Protein AF-A0AAQ3X3C5-F1 (afdb_monomer)

Solvent-accessible surface area (backbone atoms only — not comparable to full-atom values): 13530 Å² total; per-residue (Å²): 112,67,67,41,64,75,67,68,48,48,74,65,55,48,30,52,52,38,48,56,49,59,74,71,47,64,100,83,63,89,75,64,80,31,67,65,56,45,51,50,50,36,42,72,69,43,61,43,67,45,80,44,80,50,37,62,102,86,66,48,93,66,94,57,99,62,77,70,43,49,31,41,40,28,59,62,66,45,49,58,46,49,38,21,57,37,43,69,50,30,50,56,56,23,31,88,71,71,52,85,71,96,64,86,64,83,90,56,80,86,48,78,67,68,35,68,58,45,49,50,50,33,70,73,36,54,74,58,55,65,44,47,68,42,42,74,41,34,39,36,59,47,66,54,66,88,62,66,102,85,53,84,52,49,41,33,31,36,34,45,38,78,97,85,57,58,41,70,37,40,36,42,61,42,89,57,88,57,70,96,55,41,73,66,74,42,47,66,57,53,52,50,50,56,44,25,60,76,40,38,87,36,52,33,51,58,82,69,43,78,46,72,41,30,40,46,83,64,50,70,51,64,81,74,73,70,96,79,126

Organism: NCBI:txid547442

Structure (mmCIF, N/CA/C/O backbone):
data_AF-A0AAQ3X3C5-F1
#
_entry.id   AF-A0AAQ3X3C5-F1
#
loop_
_atom_site.group_PDB
_atom_site.id
_atom_site.type_symbol
_atom_site.label_atom_id
_atom_site.label_alt_id
_atom_site.label_comp_id
_atom_site.label_asym_id
_atom_site.label_entity_id
_atom_site.label_seq_id
_atom_site.pdbx_PDB_ins_code
_atom_site.Cartn_x
_atom_site.Cartn_y
_atom_site.Cartn_z
_atom_site.occupancy
_atom_site.B_iso_or_equiv
_atom_site.auth_seq_id
_atom_site.auth_comp_id
_atom_site.auth_asym_id
_atom_site.auth_atom_id
_atom_site.pdbx_PDB_model_num
ATOM 1 N N . MET A 1 1 ? -8.674 15.257 14.659 1.00 56.62 1 MET A N 1
ATOM 2 C CA . MET A 1 1 ? -8.955 14.096 15.545 1.00 56.62 1 MET A CA 1
ATOM 3 C C . MET A 1 1 ? -7.930 13.887 16.665 1.00 56.62 1 MET A C 1
ATOM 5 O O . MET A 1 1 ? -8.305 13.293 17.668 1.00 56.62 1 MET A O 1
ATOM 9 N N . SER A 1 2 ? -6.693 14.395 16.550 1.00 51.62 2 SER A N 1
ATOM 10 C CA . SER A 1 2 ? -5.641 14.201 17.569 1.00 51.62 2 SER A CA 1
ATOM 11 C C . SER A 1 2 ? -6.043 14.677 18.980 1.00 51.62 2 SER A C 1
ATOM 13 O O . SER A 1 2 ? -5.965 13.904 19.928 1.00 51.62 2 SER A O 1
ATOM 15 N N . ILE A 1 3 ? -6.617 15.883 19.110 1.00 62.47 3 ILE A N 1
ATOM 16 C CA . ILE A 1 3 ? -7.068 16.457 20.399 1.00 62.47 3 ILE A CA 1
ATOM 17 C C . ILE A 1 3 ? -8.130 15.582 21.083 1.00 62.47 3 ILE A C 1
ATOM 19 O O . ILE A 1 3 ? -8.022 15.288 22.271 1.00 62.47 3 ILE A O 1
ATOM 23 N N . LYS A 1 4 ? -9.126 15.102 20.324 1.00 72.12 4 LYS A N 1
ATOM 24 C CA . LYS A 1 4 ? -10.189 14.231 20.847 1.00 72.12 4 LYS A CA 1
ATOM 25 C C . LYS A 1 4 ? -9.612 12.974 21.496 1.00 72.12 4 LYS A C 1
ATOM 27 O O . LYS A 1 4 ? -10.040 12.601 22.578 1.00 72.12 4 LYS A O 1
ATOM 32 N N . SER A 1 5 ? -8.657 12.329 20.825 1.00 64.69 5 SER A N 1
ATOM 33 C CA . SER A 1 5 ? -8.010 11.119 21.337 1.00 64.69 5 SER A CA 1
ATOM 34 C C . SER A 1 5 ? -7.101 11.430 22.525 1.00 64.69 5 SER A C 1
ATOM 36 O O . SER A 1 5 ? -7.167 10.738 23.533 1.00 64.69 5 SER A O 1
ATOM 38 N N . LYS A 1 6 ? -6.294 12.495 22.426 1.00 63.91 6 LYS A N 1
ATOM 39 C CA . LYS A 1 6 ? -5.331 12.908 23.456 1.00 63.91 6 LYS A CA 1
ATOM 40 C C . LYS A 1 6 ? -5.999 13.236 24.793 1.00 63.91 6 LYS A C 1
ATOM 42 O O . LYS A 1 6 ? -5.446 12.928 25.839 1.00 63.91 6 LYS A O 1
ATOM 47 N N . HIS A 1 7 ? -7.186 13.833 24.749 1.00 73.88 7 HIS A N 1
ATOM 48 C CA . HIS A 1 7 ? -7.934 14.244 25.939 1.00 73.88 7 HIS A CA 1
ATOM 49 C C . HIS A 1 7 ? -9.162 13.366 26.208 1.00 73.88 7 HIS A C 1
ATOM 51 O O . HIS A 1 7 ? -10.032 13.752 26.980 1.00 73.88 7 HIS A O 1
ATOM 57 N N . ASN A 1 8 ? -9.252 12.202 25.554 1.00 71.62 8 ASN A N 1
ATOM 58 C CA . ASN A 1 8 ? -10.350 11.244 25.697 1.00 71.62 8 ASN A CA 1
ATOM 59 C C . ASN A 1 8 ? -11.758 11.874 25.598 1.00 71.62 8 ASN A C 1
ATOM 61 O O . ASN A 1 8 ? -12.688 11.514 26.318 1.00 71.62 8 ASN A O 1
ATOM 65 N N . ILE A 1 9 ? -11.916 12.845 2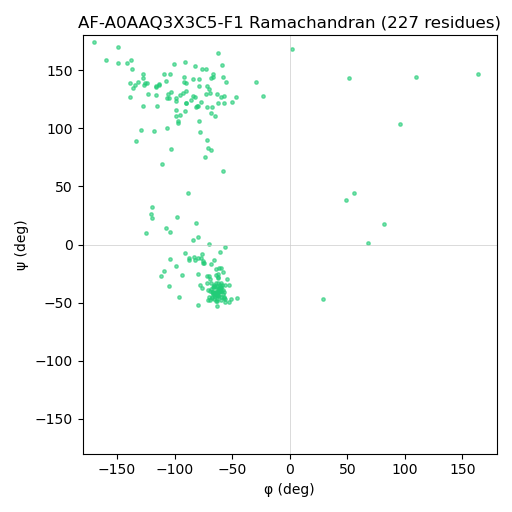4.698 1.00 79.00 9 ILE A N 1
ATOM 66 C CA . ILE A 1 9 ? -13.149 13.616 24.547 1.00 79.00 9 ILE A CA 1
ATOM 67 C C . ILE A 1 9 ? -14.229 12.707 23.950 1.00 79.00 9 ILE A C 1
ATOM 69 O O . ILE A 1 9 ? -13.998 11.999 22.958 1.00 79.00 9 ILE A O 1
ATOM 73 N N . SER A 1 10 ? -15.430 12.738 24.528 1.00 82.38 10 SER A N 1
ATOM 74 C CA . SER A 1 10 ? -16.591 12.005 24.021 1.00 82.38 10 SER A CA 1
ATOM 75 C C . SER A 1 10 ? -16.985 12.474 22.610 1.00 82.38 10 SER A C 1
ATOM 77 O O . SER A 1 10 ? -16.525 13.499 22.104 1.00 82.38 10 SER A O 1
ATOM 79 N N . ASN A 1 11 ? -17.818 11.701 21.907 1.00 81.88 11 ASN A N 1
ATOM 80 C CA . ASN A 1 11 ? -18.297 12.135 20.589 1.00 81.88 11 ASN A CA 1
ATOM 81 C C . ASN A 1 11 ? -19.184 13.383 20.691 1.00 81.88 11 ASN A C 1
ATOM 83 O O . ASN A 1 11 ? -19.092 14.234 19.812 1.00 81.88 11 ASN A O 1
ATOM 87 N N . SER A 1 12 ? -19.993 13.493 21.753 1.00 84.31 12 SER A N 1
ATOM 88 C CA . SER A 1 12 ? -20.772 14.699 22.047 1.00 84.31 12 SER A CA 1
ATOM 89 C C . SER A 1 12 ? -19.850 15.881 22.320 1.00 84.31 12 SER A C 1
ATOM 91 O O . SER A 1 12 ? -19.900 16.844 21.571 1.00 84.31 12 SER A O 1
ATOM 93 N N . GLY A 1 13 ? -18.893 15.742 23.243 1.00 83.69 13 GLY A N 1
ATOM 94 C CA . GLY A 1 13 ? -17.960 16.821 23.574 1.00 83.69 13 GLY A CA 1
ATOM 95 C C . GLY A 1 13 ? -17.118 17.284 22.381 1.00 83.69 13 GLY A C 1
ATOM 96 O O . GLY A 1 13 ? -16.828 18.465 22.243 1.00 83.69 13 GLY A O 1
ATOM 97 N N . TYR A 1 14 ? -16.764 16.382 21.458 1.00 84.19 14 TYR A N 1
ATOM 98 C CA . TYR A 1 14 ? -16.108 16.785 20.212 1.00 84.19 14 TYR A CA 1
ATOM 99 C C . TYR A 1 14 ? -17.028 17.616 19.313 1.00 84.19 14 TYR A C 1
ATOM 101 O O . TYR A 1 14 ? -16.576 18.596 18.727 1.00 84.19 14 TYR A O 1
ATOM 109 N N . ASN A 1 15 ? -18.296 17.221 19.184 1.00 86.56 15 ASN A N 1
ATOM 110 C CA . ASN A 1 15 ? -19.265 17.980 18.399 1.00 86.56 15 ASN A CA 1
ATOM 111 C C . ASN A 1 15 ? -19.538 19.351 19.033 1.00 86.56 15 ASN A C 1
ATOM 113 O O . ASN A 1 15 ? -19.653 20.322 18.297 1.00 86.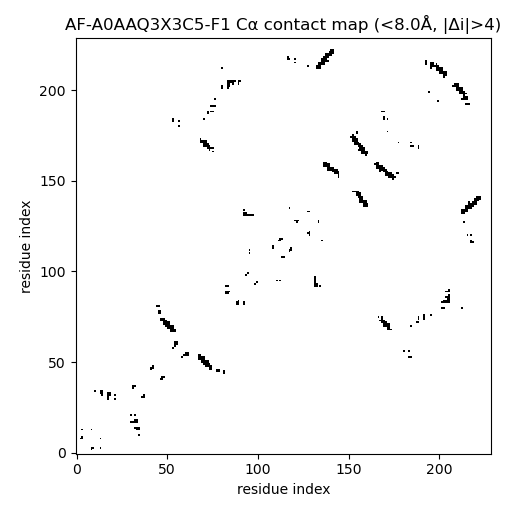56 15 ASN A O 1
ATOM 117 N N . ASP A 1 16 ? -19.561 19.440 20.364 1.00 87.31 16 ASP A N 1
ATOM 118 C CA . ASP A 1 16 ? -19.751 20.700 21.088 1.00 87.31 16 ASP A CA 1
ATOM 119 C C . ASP A 1 16 ? -18.573 21.660 20.862 1.00 87.31 16 ASP A C 1
ATOM 121 O O . ASP A 1 16 ? -18.777 22.833 20.565 1.00 87.31 16 ASP A O 1
ATOM 125 N N . ILE A 1 17 ? -17.331 21.158 20.892 1.00 86.12 17 ILE A N 1
ATOM 126 C CA . ILE A 1 17 ? -16.132 21.956 20.568 1.00 86.12 17 ILE A CA 1
ATOM 127 C C . ILE A 1 17 ? -16.159 22.435 19.115 1.00 86.12 17 ILE A C 1
ATOM 129 O O . ILE A 1 17 ? -15.830 23.583 18.830 1.00 86.12 17 ILE A O 1
ATOM 133 N N . VAL A 1 18 ? -16.532 21.556 18.185 1.00 86.12 18 VAL A N 1
ATOM 134 C CA . VAL A 1 18 ? -16.655 21.911 16.767 1.00 86.12 18 VAL A CA 1
ATOM 135 C C . VAL A 1 18 ? -17.713 22.993 16.568 1.00 86.12 18 VAL A C 1
ATOM 137 O O . VAL A 1 18 ? -17.474 23.924 15.810 1.00 86.12 18 VAL A O 1
ATOM 140 N N . LYS A 1 19 ? -18.840 22.899 17.277 1.00 86.38 19 LYS A N 1
ATOM 141 C CA . LYS A 1 19 ? -19.901 23.906 17.245 1.00 86.38 19 LYS A CA 1
ATOM 142 C C . LYS A 1 19 ? -19.424 25.249 17.804 1.00 86.38 19 LYS A C 1
ATOM 144 O O . LYS A 1 19 ? -19.658 26.276 17.187 1.00 86.38 19 LYS A O 1
ATOM 149 N N . LEU A 1 20 ? -18.679 25.235 18.909 1.00 87.25 20 LEU A N 1
ATOM 150 C CA . LEU A 1 20 ? -18.070 26.447 19.460 1.00 87.25 20 LEU A CA 1
ATOM 151 C C . LEU A 1 20 ? -17.100 27.103 18.462 1.00 87.25 20 LEU A C 1
ATOM 153 O O . LEU A 1 20 ? -17.070 28.318 18.327 1.00 87.25 20 LEU A O 1
ATOM 157 N N . MET A 1 21 ? -16.308 26.306 17.740 1.00 85.19 21 MET A N 1
ATOM 158 C CA . MET A 1 21 ? -15.417 26.823 16.695 1.00 85.19 21 MET A CA 1
ATOM 159 C C . MET A 1 21 ? -16.187 27.373 15.487 1.00 85.19 21 MET A C 1
ATOM 161 O O . MET A 1 21 ? -15.778 28.391 14.938 1.00 85.19 21 MET A O 1
ATOM 165 N N . ASP A 1 22 ? -17.286 26.729 15.092 1.00 84.44 22 ASP A N 1
ATOM 166 C CA . ASP A 1 22 ? -18.184 27.178 14.015 1.00 84.44 22 ASP A CA 1
ATOM 167 C C . ASP A 1 22 ? -18.778 28.567 14.319 1.00 84.44 22 ASP A C 1
ATOM 169 O O . ASP A 1 22 ? -18.860 29.406 13.428 1.00 84.44 22 ASP A O 1
ATOM 173 N N . GLU A 1 23 ? -19.094 28.844 15.591 1.00 85.44 23 GLU A N 1
ATOM 174 C CA . GLU A 1 23 ? -19.611 30.140 16.064 1.00 85.44 23 GLU A CA 1
ATOM 175 C C . GLU A 1 23 ? -18.556 31.264 16.068 1.00 85.44 23 GLU A C 1
ATOM 177 O O . GLU A 1 23 ? -18.904 32.438 15.945 1.00 85.44 23 GLU A O 1
ATOM 182 N N . VAL A 1 24 ? -17.269 30.927 16.204 1.00 89.44 24 VAL A N 1
ATOM 183 C CA . VAL A 1 24 ? -16.166 31.907 16.285 1.00 89.44 24 VAL A CA 1
ATOM 184 C C . VAL A 1 24 ? -15.534 32.185 14.916 1.00 89.44 24 VAL A C 1
ATOM 186 O O . VAL A 1 24 ? -14.945 33.246 14.701 1.00 89.44 24 VAL A O 1
ATOM 189 N N . LEU A 1 25 ? -15.616 31.237 13.981 1.00 86.88 25 LEU A N 1
ATOM 190 C CA . LEU A 1 25 ? -14.969 31.344 12.676 1.00 86.88 25 LEU A CA 1
ATOM 191 C C . LEU A 1 25 ? -15.800 32.168 11.668 1.00 86.88 25 LEU A C 1
ATOM 193 O O . LEU A 1 25 ? -17.026 32.207 11.741 1.00 86.88 25 LEU A O 1
ATOM 197 N N . PRO A 1 26 ? -15.160 32.799 10.662 1.00 89.88 26 PRO A N 1
ATOM 198 C CA . PRO A 1 26 ? -15.862 33.560 9.623 1.00 89.88 26 PRO A CA 1
ATOM 199 C C . PRO A 1 26 ? -16.866 32.703 8.835 1.00 89.88 26 PRO A C 1
ATOM 201 O O . PRO A 1 26 ? -16.651 31.509 8.645 1.00 89.88 26 PRO A O 1
ATOM 204 N N . THR A 1 27 ? -17.907 33.309 8.261 1.00 78.88 27 THR A N 1
ATOM 205 C CA . THR A 1 27 ? -19.037 32.627 7.583 1.00 78.88 27 THR A CA 1
ATOM 206 C C . THR A 1 27 ? -18.690 31.746 6.368 1.00 78.88 27 THR A C 1
ATOM 208 O O . THR A 1 27 ? -19.562 31.038 5.873 1.00 78.88 27 THR A O 1
ATOM 211 N N . ASN A 1 28 ? -17.437 31.724 5.898 1.00 81.75 28 ASN A N 1
ATOM 212 C CA . ASN A 1 28 ? -16.972 30.890 4.776 1.00 81.75 28 ASN A CA 1
ATOM 213 C C . ASN A 1 28 ? -15.834 29.921 5.159 1.00 81.75 28 ASN A C 1
ATOM 215 O O . ASN A 1 28 ? -14.974 29.563 4.349 1.00 81.75 28 ASN A O 1
ATOM 219 N N . HIS A 1 29 ? -15.767 29.537 6.428 1.00 82.44 29 HIS A N 1
ATOM 220 C CA . HIS A 1 29 ? -14.746 28.620 6.905 1.00 82.44 29 HIS A CA 1
ATOM 221 C C . HIS A 1 29 ? -15.061 27.161 6.495 1.00 82.44 29 HIS A C 1
ATOM 223 O O . HIS A 1 29 ? -16.212 26.763 6.334 1.00 82.44 29 HIS A O 1
ATOM 229 N N . LYS A 1 30 ? -14.025 26.328 6.310 1.00 81.69 30 LYS A N 1
ATOM 230 C CA . LYS A 1 30 ? -14.150 24.926 5.843 1.00 81.69 30 LYS A CA 1
ATOM 231 C C . LYS A 1 30 ? -14.125 23.893 6.981 1.00 81.69 30 LYS A C 1
ATOM 233 O O . LYS A 1 30 ? -13.719 22.749 6.770 1.00 81.69 30 LYS A O 1
ATOM 238 N N . LEU A 1 31 ? -14.484 24.292 8.202 1.00 79.88 31 LEU A N 1
ATOM 239 C CA . LEU A 1 31 ? -14.460 23.390 9.356 1.00 79.88 31 LEU A CA 1
ATOM 240 C C . LEU A 1 31 ? -15.516 22.293 9.165 1.00 79.88 31 LEU A C 1
ATOM 242 O O . LEU A 1 31 ? -16.588 22.485 8.592 1.00 79.88 31 LEU A O 1
ATOM 246 N N . LEU A 1 32 ? -15.182 21.093 9.621 1.00 78.62 32 LEU A N 1
ATOM 247 C CA . LEU A 1 32 ? -16.075 19.945 9.554 1.00 78.62 32 LEU A CA 1
ATOM 248 C C . LEU A 1 32 ? -17.193 20.121 10.579 1.00 78.62 32 LEU A C 1
ATOM 250 O O . LEU A 1 32 ? -16.894 20.292 11.749 1.00 78.62 32 LEU A O 1
ATOM 254 N N . LYS A 1 33 ? -18.457 19.973 10.167 1.00 79.69 33 LYS A N 1
ATOM 255 C CA . LYS A 1 33 ? -19.633 20.240 11.021 1.00 79.69 33 LYS A CA 1
ATOM 256 C C . LYS A 1 33 ? -19.760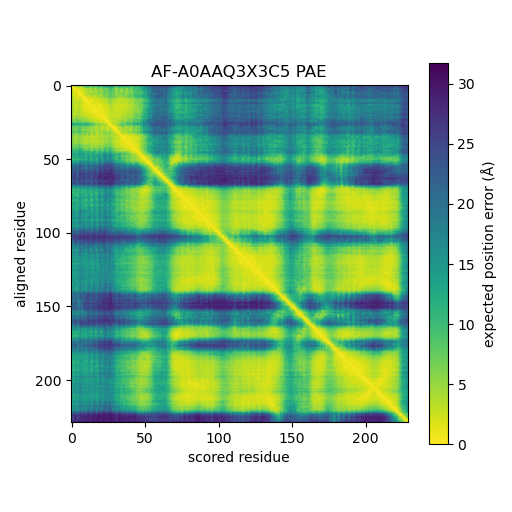 19.351 12.262 1.00 79.69 33 LYS A C 1
ATOM 258 O O . LYS A 1 33 ? -20.393 19.737 13.234 1.00 79.69 33 LYS A O 1
ATOM 263 N N . ASN A 1 34 ? -19.252 18.119 12.209 1.00 82.31 34 ASN A N 1
ATOM 264 C CA . ASN A 1 34 ? -19.268 17.169 13.326 1.00 82.31 34 ASN A CA 1
ATOM 265 C C . ASN A 1 34 ? -18.392 15.943 13.023 1.00 82.31 34 ASN A C 1
ATOM 267 O O . ASN A 1 34 ? -17.901 15.747 11.905 1.00 82.31 34 ASN A O 1
ATOM 271 N N . LEU A 1 35 ? -18.237 15.065 14.020 1.00 78.88 35 LEU A N 1
ATOM 272 C CA . LEU A 1 35 ? -17.466 13.828 13.888 1.00 78.88 35 LEU A CA 1
ATOM 273 C C . LEU A 1 35 ? -18.020 12.878 12.818 1.00 78.88 35 LEU A C 1
ATOM 275 O O . LEU A 1 35 ? -17.252 12.162 12.177 1.00 78.88 35 LEU A O 1
ATOM 279 N N . TYR A 1 36 ? -19.341 12.829 12.639 1.00 82.06 36 TYR A N 1
ATOM 280 C CA . TYR A 1 36 ? -19.959 11.967 11.632 1.00 82.06 36 TYR A CA 1
ATOM 281 C C . TYR A 1 36 ? -19.578 12.418 10.221 1.00 82.06 36 TYR A C 1
ATOM 283 O O . TYR A 1 36 ? -19.134 11.605 9.415 1.00 82.06 36 TYR A O 1
ATOM 291 N N . PHE A 1 37 ? -19.668 13.716 9.944 1.00 80.31 37 PHE A N 1
ATOM 292 C CA . PHE A 1 37 ? -19.283 14.298 8.667 1.00 80.31 37 PHE A CA 1
ATOM 293 C C . PHE A 1 37 ? -17.784 14.127 8.404 1.00 80.31 37 PHE A C 1
ATOM 295 O O . PHE A 1 37 ? -17.404 13.716 7.311 1.00 80.31 37 PHE A O 1
ATOM 302 N N . ALA A 1 38 ? -16.943 14.316 9.427 1.00 78.50 38 ALA A N 1
ATOM 303 C CA . ALA A 1 38 ? -15.517 14.006 9.349 1.00 78.50 38 ALA A CA 1
ATOM 304 C C . ALA A 1 38 ? -15.277 12.539 8.950 1.00 78.50 38 ALA A C 1
ATOM 306 O O . ALA A 1 38 ? -14.544 12.265 8.004 1.00 78.50 38 ALA A O 1
ATOM 307 N N . LYS A 1 39 ? -15.946 11.586 9.613 1.00 73.25 39 LYS A N 1
ATOM 308 C CA . LYS A 1 39 ? -15.867 10.156 9.265 1.00 73.25 39 LYS A CA 1
ATOM 309 C C . LYS A 1 39 ? -16.377 9.872 7.852 1.00 73.25 39 LYS A C 1
ATOM 311 O O . LYS A 1 39 ? -15.779 9.057 7.158 1.00 73.25 39 LYS A O 1
ATOM 316 N N . LYS A 1 40 ? -17.448 10.539 7.417 1.00 79.75 40 LYS A N 1
ATOM 317 C CA . LYS A 1 40 ? -18.026 10.383 6.076 1.00 79.75 40 LYS A CA 1
ATOM 318 C C . LYS A 1 40 ? -17.082 10.901 4.991 1.00 79.75 40 LYS A C 1
ATOM 320 O O . LYS A 1 40 ? -16.916 10.225 3.983 1.00 79.75 40 LYS A O 1
ATOM 325 N N . ILE A 1 41 ? -16.421 12.037 5.217 1.00 76.81 41 ILE A N 1
ATOM 326 C CA . ILE A 1 41 ? -15.386 12.557 4.314 1.00 76.81 41 ILE A CA 1
ATOM 327 C C . ILE A 1 41 ? -14.199 11.602 4.262 1.00 76.81 41 ILE A C 1
ATOM 329 O O . ILE A 1 41 ? -13.803 11.209 3.173 1.00 76.81 41 ILE A O 1
ATOM 333 N N . MET A 1 42 ? -13.687 11.147 5.409 1.00 70.88 42 MET A N 1
ATOM 334 C CA . MET A 1 42 ? -12.597 10.162 5.440 1.00 70.88 42 MET A CA 1
ATOM 335 C C . MET A 1 42 ? -12.966 8.878 4.683 1.00 70.88 42 MET A C 1
ATOM 337 O O . MET A 1 42 ? -12.160 8.357 3.919 1.00 70.88 42 MET A O 1
ATOM 341 N N . ALA A 1 43 ? -14.204 8.402 4.832 1.00 69.81 43 ALA A N 1
ATOM 342 C CA . ALA A 1 43 ? -14.707 7.249 4.093 1.00 69.81 43 ALA A CA 1
ATOM 343 C C . ALA A 1 43 ? -14.845 7.510 2.581 1.00 69.81 43 ALA A C 1
ATOM 345 O O . ALA A 1 43 ? -14.602 6.601 1.789 1.00 69.81 43 ALA A O 1
ATOM 346 N N . GLY A 1 44 ? -15.234 8.726 2.181 1.00 67.81 44 GLY A N 1
ATOM 347 C CA . GLY A 1 44 ? -15.279 9.163 0.782 1.00 67.81 44 GLY A CA 1
ATOM 348 C C . GLY A 1 44 ? -13.890 9.320 0.158 1.00 67.81 44 GLY A C 1
ATOM 349 O O . GLY A 1 44 ? -13.716 9.046 -1.021 1.00 67.81 44 GLY A O 1
ATOM 350 N N . LEU A 1 45 ? -12.886 9.662 0.967 1.00 66.50 45 LEU A N 1
ATOM 351 C CA . LEU A 1 45 ? -11.474 9.735 0.586 1.00 66.50 45 LEU A CA 1
ATOM 352 C C . LEU A 1 45 ? -10.782 8.361 0.589 1.00 66.50 45 LEU A C 1
ATOM 354 O O . LEU A 1 45 ? -9.568 8.311 0.705 1.00 66.50 45 LEU A O 1
ATOM 358 N N . GLY A 1 46 ? -11.515 7.244 0.555 1.00 62.28 46 GLY A N 1
ATOM 359 C CA . GLY A 1 46 ? -10.915 5.901 0.536 1.00 62.28 46 GLY A CA 1
ATOM 360 C C . GLY A 1 46 ? -10.199 5.491 1.832 1.00 62.28 46 GLY A C 1
ATOM 361 O O . GLY A 1 46 ? -9.714 4.369 1.935 1.00 62.28 46 GLY A O 1
ATOM 362 N N . MET A 1 47 ? -10.196 6.339 2.865 1.00 65.81 47 MET A N 1
ATOM 363 C CA . MET A 1 47 ? -9.628 6.057 4.188 1.00 65.81 47 MET A CA 1
ATOM 364 C C . MET A 1 47 ? -10.667 5.404 5.104 1.00 65.81 47 MET A C 1
ATOM 366 O O . MET A 1 47 ? -10.846 5.783 6.268 1.00 65.81 47 MET A O 1
ATOM 370 N N . LYS A 1 48 ? -11.396 4.428 4.558 1.00 67.44 48 LYS A N 1
ATOM 371 C CA . LYS A 1 48 ? -12.285 3.581 5.350 1.00 67.44 48 LYS A CA 1
ATOM 372 C C . LYS A 1 48 ? -11.434 2.726 6.283 1.00 67.44 48 LYS A C 1
ATOM 374 O O . LYS A 1 48 ? -10.318 2.342 5.950 1.00 67.44 48 LYS A O 1
ATOM 379 N N . TYR A 1 49 ? -11.972 2.437 7.457 1.00 70.75 49 TYR A N 1
ATOM 380 C CA . TYR A 1 49 ? -11.444 1.373 8.290 1.00 70.75 49 TYR A CA 1
ATOM 381 C C . TYR A 1 49 ? -12.585 0.422 8.623 1.00 70.75 49 TYR A C 1
ATOM 383 O O . TYR A 1 49 ? -13.714 0.848 8.881 1.00 70.75 49 TYR A O 1
ATOM 391 N N . GLU A 1 50 ? -12.286 -0.863 8.589 1.00 71.12 50 GLU A N 1
ATOM 392 C CA . GLU A 1 50 ? -13.226 -1.938 8.848 1.00 71.12 50 GLU A CA 1
ATOM 393 C C . GLU A 1 50 ? -12.968 -2.471 10.249 1.00 71.12 50 GLU A C 1
ATOM 395 O O . GLU A 1 50 ? -11.824 -2.728 10.628 1.00 71.12 50 GLU A O 1
ATOM 400 N N . LYS A 1 51 ? -14.035 -2.609 11.036 1.00 71.00 51 LYS A N 1
ATOM 401 C CA . LYS A 1 51 ? -13.973 -3.334 12.302 1.00 71.00 51 LYS A CA 1
ATOM 402 C C . LYS A 1 51 ? -14.329 -4.778 12.012 1.00 71.00 51 LYS A C 1
ATOM 404 O O . LYS A 1 51 ? -15.455 -5.047 11.610 1.00 71.00 51 LYS A O 1
ATOM 409 N N . ILE A 1 52 ? -13.369 -5.668 12.199 1.00 71.88 52 ILE A N 1
ATOM 410 C CA . ILE A 1 52 ? -13.563 -7.101 12.018 1.00 71.88 52 ILE A CA 1
ATOM 411 C C . ILE A 1 52 ? -13.585 -7.725 13.408 1.00 71.88 52 ILE A C 1
ATOM 413 O O . ILE A 1 52 ? -12.663 -7.504 14.201 1.00 71.88 52 ILE A O 1
ATOM 417 N N . ASP A 1 53 ? -14.648 -8.471 13.696 1.00 70.44 53 ASP A N 1
ATOM 418 C CA . ASP A 1 53 ? -14.714 -9.327 14.873 1.00 70.44 53 ASP A CA 1
ATOM 419 C C . ASP A 1 53 ? -13.975 -10.625 14.546 1.00 70.44 53 ASP A C 1
ATOM 421 O O . ASP A 1 53 ? -14.287 -11.332 13.591 1.00 70.44 53 ASP A O 1
ATOM 425 N N . VAL A 1 54 ? -12.916 -10.881 15.301 1.00 64.62 54 VAL A N 1
ATOM 426 C CA . VAL A 1 54 ? -11.955 -11.946 15.040 1.00 64.62 54 VAL A CA 1
ATOM 427 C C . VAL A 1 54 ? -12.325 -13.133 15.940 1.00 64.62 54 VAL A C 1
ATOM 429 O O . VAL A 1 54 ? -12.211 -13.045 17.166 1.00 64.62 54 VAL A O 1
ATOM 432 N N . THR A 1 55 ? -12.813 -14.220 15.332 1.00 65.25 55 THR A N 1
ATOM 433 C CA . THR A 1 55 ? -13.398 -15.415 15.979 1.00 65.25 55 THR A CA 1
ATOM 434 C C . THR A 1 55 ? -12.515 -16.645 15.736 1.00 65.25 55 THR A C 1
ATOM 436 O O . THR A 1 55 ? -12.039 -16.720 14.621 1.00 65.25 55 THR A O 1
ATOM 439 N N . ASN A 1 56 ? -12.279 -17.514 16.745 1.00 61.41 56 ASN A N 1
ATOM 440 C CA . ASN A 1 56 ? -11.310 -18.650 16.889 1.00 61.41 56 ASN A CA 1
ATOM 441 C C . ASN A 1 56 ? -10.289 -19.009 15.766 1.00 61.41 56 ASN A C 1
ATOM 443 O O . ASN A 1 56 ? -10.316 -18.540 14.645 1.00 61.41 56 ASN A O 1
ATOM 447 N N . ASP A 1 57 ? -9.310 -19.871 16.053 1.00 57.25 57 ASP A N 1
ATOM 448 C CA . ASP A 1 57 ? -8.211 -20.139 15.098 1.00 57.25 57 ASP A CA 1
ATOM 449 C C . ASP A 1 57 ? -8.707 -20.705 13.733 1.00 57.25 57 ASP A C 1
ATOM 451 O O . ASP A 1 57 ? -8.069 -20.513 12.690 1.00 57.25 57 ASP A O 1
ATOM 455 N N . GLU A 1 58 ? -9.918 -21.267 13.717 1.00 58.25 58 GLU A N 1
ATOM 456 C CA . GLU A 1 58 ? -10.632 -21.813 12.556 1.00 58.25 58 GLU A CA 1
ATOM 457 C C . GLU A 1 58 ? -11.468 -20.765 11.789 1.00 58.25 58 GLU A C 1
ATOM 459 O O . GLU A 1 58 ? -11.801 -20.973 10.625 1.00 58.25 58 GLU A O 1
ATOM 464 N N . GLY A 1 59 ? -11.707 -19.576 12.356 1.00 53.62 59 GLY A N 1
ATOM 465 C CA . GLY A 1 59 ? -12.495 -18.508 11.728 1.00 53.62 59 GLY A CA 1
ATOM 466 C C . GLY A 1 59 ? -14.010 -18.662 11.885 1.00 53.62 59 GLY A C 1
ATOM 467 O O . GLY A 1 59 ? -14.762 -18.028 11.147 1.00 53.62 59 GLY A O 1
ATOM 468 N N . GLU A 1 60 ? -14.462 -19.480 12.835 1.00 54.25 60 GLU A N 1
ATOM 469 C CA . GLU A 1 60 ? -15.874 -19.716 13.131 1.00 54.25 60 GLU A CA 1
ATOM 470 C C . GLU A 1 60 ? -16.373 -18.766 14.216 1.00 54.25 60 GLU A C 1
ATOM 472 O O . GLU A 1 60 ? -15.675 -18.525 15.203 1.00 54.25 60 GLU A O 1
ATOM 477 N N . SER A 1 61 ? -17.595 -18.247 14.070 1.00 53.78 61 SER A N 1
ATOM 478 C CA . SER A 1 61 ? -18.259 -17.425 15.089 1.00 53.78 61 SER A CA 1
ATOM 479 C C . SER A 1 61 ? -18.624 -18.253 16.322 1.00 53.78 61 SER A C 1
ATOM 481 O O . SER A 1 61 ? -19.763 -18.683 16.483 1.00 53.78 61 SER A O 1
ATOM 483 N N . VAL A 1 62 ? -17.659 -18.473 17.212 1.00 51.12 62 VAL A N 1
ATOM 484 C CA . VAL A 1 62 ? -17.868 -19.184 18.480 1.00 51.12 62 VAL A CA 1
ATOM 485 C C . VAL A 1 62 ? -18.248 -18.244 19.623 1.00 51.12 62 VAL A C 1
ATOM 487 O O . VAL A 1 62 ? -17.668 -17.173 19.807 1.00 51.12 62 VAL A O 1
ATOM 490 N N . ILE A 1 63 ? -19.203 -18.682 20.445 1.00 47.81 63 ILE A N 1
ATOM 491 C CA . ILE A 1 63 ? -19.575 -18.012 21.695 1.00 47.81 63 ILE A CA 1
ATOM 492 C C . ILE A 1 63 ? -18.515 -18.358 22.750 1.00 47.81 63 ILE A C 1
ATOM 494 O O . ILE A 1 63 ? -18.563 -19.414 23.377 1.00 47.81 63 ILE A O 1
ATOM 498 N N . THR A 1 64 ? -17.529 -17.483 22.947 1.00 47.56 64 THR A N 1
ATOM 499 C CA . THR A 1 64 ? -16.478 -17.657 23.964 1.00 47.56 64 THR A CA 1
ATOM 500 C C . THR A 1 64 ? -16.704 -16.765 25.186 1.00 47.56 64 THR A C 1
ATOM 502 O O . THR A 1 64 ? -17.152 -15.629 25.067 1.00 47.56 64 THR A O 1
ATOM 505 N N . LYS A 1 65 ? -16.314 -17.241 26.383 1.00 40.50 65 LYS A N 1
ATOM 506 C CA . LYS A 1 65 ? -16.270 -16.423 27.622 1.00 40.50 65 LYS A CA 1
ATOM 507 C C . LYS A 1 65 ? -15.303 -15.231 27.531 1.00 40.50 65 LYS A C 1
ATOM 509 O O . LYS A 1 65 ? -15.410 -14.291 28.311 1.00 40.50 65 LYS A O 1
ATOM 514 N N . VAL A 1 66 ? -14.348 -15.276 26.602 1.00 45.00 66 VAL A N 1
ATOM 515 C CA . VAL A 1 66 ? -13.436 -14.171 26.280 1.00 45.00 66 VAL A CA 1
ATOM 516 C C . VAL A 1 66 ? -14.018 -13.409 25.091 1.00 45.00 66 VAL A C 1
ATOM 518 O O . VAL A 1 66 ? -14.357 -14.029 24.085 1.00 45.00 66 VAL A O 1
ATOM 521 N N . ALA A 1 67 ? -14.141 -12.085 25.206 1.00 47.28 67 ALA A N 1
ATOM 522 C CA . ALA A 1 67 ? -14.698 -11.236 24.154 1.00 47.28 67 ALA A CA 1
ATOM 523 C C . ALA A 1 67 ? -13.963 -11.418 22.811 1.00 47.28 67 ALA A C 1
ATOM 525 O O . ALA A 1 67 ? -12.730 -11.502 22.784 1.00 47.28 67 ALA A O 1
ATOM 526 N N . ALA A 1 68 ? -14.724 -11.428 21.710 1.00 56.00 68 ALA A N 1
ATOM 527 C CA . ALA A 1 68 ? -14.204 -11.384 20.345 1.00 56.00 68 ALA A CA 1
ATOM 528 C C . ALA A 1 68 ? -13.137 -10.283 20.223 1.00 56.00 68 ALA A C 1
ATOM 530 O O . ALA A 1 68 ? -13.358 -9.133 20.628 1.00 56.00 68 ALA A O 1
ATOM 531 N N . ARG A 1 69 ? -11.948 -10.633 19.713 1.00 66.62 69 ARG A N 1
ATOM 532 C CA . ARG A 1 69 ? -10.884 -9.642 19.516 1.00 66.62 69 ARG A CA 1
ATOM 533 C C . ARG A 1 69 ? -11.293 -8.749 18.351 1.00 66.62 69 ARG A C 1
ATOM 535 O O . ARG A 1 69 ? -11.780 -9.233 17.337 1.00 66.62 69 ARG A O 1
ATOM 542 N N . LYS A 1 70 ? -11.106 -7.441 18.492 1.00 70.25 70 LYS A N 1
ATOM 543 C CA . LYS A 1 70 ? -11.408 -6.490 17.419 1.00 70.25 70 LYS A CA 1
ATOM 544 C C . LYS A 1 70 ? -10.156 -6.282 16.584 1.00 70.25 70 LYS A C 1
ATOM 546 O O . LYS A 1 70 ? -9.057 -6.244 17.128 1.00 70.25 70 LYS A O 1
ATOM 551 N N . LEU A 1 71 ? -10.326 -6.120 15.283 1.00 75.44 71 LEU A N 1
ATOM 552 C CA . LEU A 1 71 ? -9.287 -5.679 14.362 1.00 75.44 71 LEU A CA 1
ATOM 553 C C . LEU A 1 71 ? -9.788 -4.433 13.647 1.00 75.44 71 LEU A C 1
ATOM 555 O O . LEU A 1 71 ? -10.897 -4.437 13.117 1.00 75.44 71 LEU A O 1
ATOM 559 N N . HIS A 1 72 ? -8.987 -3.372 13.624 1.00 78.06 72 HIS A N 1
ATOM 560 C CA . HIS A 1 72 ? -9.222 -2.264 12.708 1.00 78.06 72 HIS A CA 1
ATO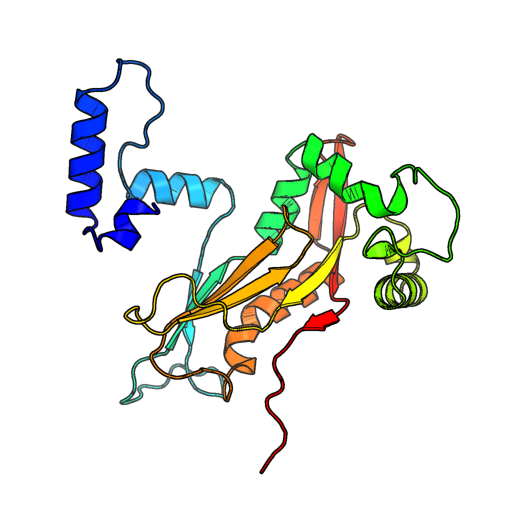M 561 C C . HIS A 1 72 ? -8.341 -2.464 11.483 1.00 78.06 72 HIS A C 1
ATOM 563 O O . HIS A 1 72 ? -7.125 -2.288 11.544 1.00 78.06 72 HIS A O 1
ATOM 569 N N . HIS A 1 73 ? -8.974 -2.851 10.385 1.00 81.69 73 HIS A N 1
ATOM 570 C CA . HIS A 1 73 ? -8.335 -3.015 9.094 1.00 81.69 73 HIS A CA 1
ATOM 571 C C . HIS A 1 73 ? -8.453 -1.719 8.296 1.00 81.69 73 HIS A C 1
ATOM 573 O O . HIS A 1 73 ? -9.528 -1.132 8.210 1.00 81.69 73 HIS A O 1
ATOM 579 N N . MET A 1 74 ? -7.344 -1.251 7.746 1.00 83.56 74 MET A N 1
ATOM 580 C CA . MET A 1 74 ? -7.252 -0.046 6.938 1.00 83.56 74 MET A CA 1
ATOM 581 C C . MET A 1 74 ? -6.790 -0.442 5.533 1.00 83.56 74 MET A C 1
ATOM 583 O O . MET A 1 74 ? -5.584 -0.594 5.336 1.00 83.56 74 MET A O 1
ATOM 587 N N . PRO A 1 75 ? -7.717 -0.592 4.567 1.00 85.19 75 PRO A N 1
ATOM 588 C CA . PRO A 1 75 ? -7.405 -1.181 3.274 1.00 85.19 75 PRO A CA 1
ATOM 589 C C . PRO A 1 75 ? -6.282 -0.451 2.547 1.00 85.19 75 PRO A C 1
ATOM 591 O O . PRO A 1 75 ? -6.331 0.768 2.344 1.00 85.19 75 PRO A O 1
ATOM 594 N N . VAL A 1 76 ? -5.278 -1.208 2.127 1.00 85.75 76 VAL A N 1
ATOM 595 C CA . VAL A 1 76 ? -4.098 -0.682 1.429 1.00 85.75 76 VAL A CA 1
ATOM 596 C C . VAL A 1 76 ? -4.422 -0.397 -0.031 1.00 85.75 76 VAL A C 1
ATOM 598 O O . VAL A 1 76 ? -3.970 0.601 -0.592 1.00 85.75 76 VAL A O 1
ATOM 601 N N . THR A 1 77 ? -5.289 -1.224 -0.622 1.00 86.94 77 THR A N 1
ATOM 602 C CA . THR A 1 77 ? -5.771 -1.096 -2.005 1.00 86.94 77 THR A CA 1
ATOM 603 C C . THR A 1 77 ? -6.324 0.280 -2.284 1.00 86.94 77 THR A C 1
ATOM 605 O O . THR A 1 77 ? -5.909 0.939 -3.234 1.00 86.94 77 THR A O 1
ATOM 608 N N . SER A 1 78 ? -7.199 0.765 -1.408 1.00 85.50 78 SER A N 1
ATOM 609 C CA . SER A 1 78 ? -7.811 2.082 -1.589 1.00 85.50 78 SER A CA 1
ATOM 610 C C . SER A 1 78 ? -6.775 3.209 -1.549 1.00 85.50 78 SER A C 1
ATOM 612 O O . SER A 1 78 ? -6.889 4.167 -2.310 1.00 85.50 78 SER A O 1
ATOM 614 N N . ARG A 1 79 ? -5.741 3.081 -0.710 1.00 86.88 79 ARG A N 1
ATOM 615 C CA . ARG A 1 79 ? -4.703 4.106 -0.537 1.00 86.88 79 ARG A CA 1
ATOM 616 C C . ARG A 1 79 ? -3.791 4.191 -1.753 1.00 86.88 79 ARG A C 1
ATOM 618 O O . ARG A 1 79 ? -3.595 5.283 -2.272 1.00 86.88 79 ARG A O 1
ATOM 625 N N . PHE A 1 80 ? -3.298 3.060 -2.258 1.00 88.50 80 PHE A N 1
ATOM 626 C CA . PHE A 1 80 ? -2.474 3.067 -3.469 1.00 88.50 80 PHE A CA 1
ATOM 627 C C . PHE A 1 80 ? -3.254 3.542 -4.695 1.00 88.50 80 PHE A C 1
ATOM 629 O O . PHE A 1 80 ? -2.736 4.356 -5.453 1.00 88.50 80 PHE A O 1
ATOM 636 N N . LEU A 1 81 ? -4.516 3.129 -4.859 1.00 90.19 81 LEU A N 1
ATOM 637 C CA . LEU A 1 81 ? -5.363 3.661 -5.932 1.00 90.19 81 LEU A CA 1
ATOM 638 C C . LEU A 1 81 ? -5.508 5.186 -5.833 1.00 90.19 81 LEU A C 1
ATOM 640 O O . LEU A 1 81 ? -5.391 5.882 -6.836 1.00 90.19 81 LEU A O 1
ATOM 644 N N . GLN A 1 82 ? -5.704 5.717 -4.626 1.00 88.56 82 GLN A N 1
ATOM 645 C CA . GLN A 1 82 ? -5.821 7.156 -4.405 1.00 88.56 82 GLN A CA 1
ATOM 646 C C . GLN A 1 82 ? -4.528 7.919 -4.715 1.00 88.56 82 GLN A C 1
ATOM 648 O O . GLN A 1 82 ? -4.600 9.030 -5.238 1.00 88.56 82 GLN A O 1
ATOM 653 N N . MET A 1 83 ? -3.358 7.335 -4.447 1.00 88.75 83 MET A N 1
ATOM 654 C CA . MET A 1 83 ? -2.078 7.946 -4.818 1.00 88.75 83 MET A CA 1
ATOM 655 C C . MET A 1 83 ? -1.972 8.169 -6.329 1.00 88.75 83 MET A C 1
ATOM 657 O O . MET A 1 83 ? -1.481 9.211 -6.745 1.00 88.75 83 MET A O 1
ATOM 661 N N . PHE A 1 84 ? -2.499 7.254 -7.147 1.00 91.81 84 PHE A N 1
ATOM 662 C CA . PHE A 1 84 ? -2.532 7.427 -8.604 1.00 91.81 84 PHE A CA 1
ATOM 663 C C . PHE A 1 84 ? -3.588 8.424 -9.093 1.00 91.81 84 PHE A C 1
ATOM 665 O O . PHE A 1 84 ? -3.488 8.907 -10.218 1.00 91.81 84 PHE A O 1
ATOM 672 N N . LEU A 1 85 ? -4.570 8.784 -8.261 1.00 91.25 85 LEU A N 1
ATOM 673 C CA . LEU A 1 85 ? -5.526 9.847 -8.581 1.00 91.25 85 LEU A CA 1
ATOM 674 C C . LEU A 1 85 ? -4.939 11.244 -8.348 1.00 91.25 85 LEU A C 1
ATOM 676 O O . LEU A 1 85 ? -5.360 12.195 -9.008 1.00 91.25 85 LEU A O 1
ATOM 680 N N . TYR A 1 86 ? -3.950 11.392 -7.465 1.00 89.69 86 TYR A N 1
ATOM 681 C CA . TYR A 1 86 ? -3.278 12.669 -7.231 1.00 89.69 86 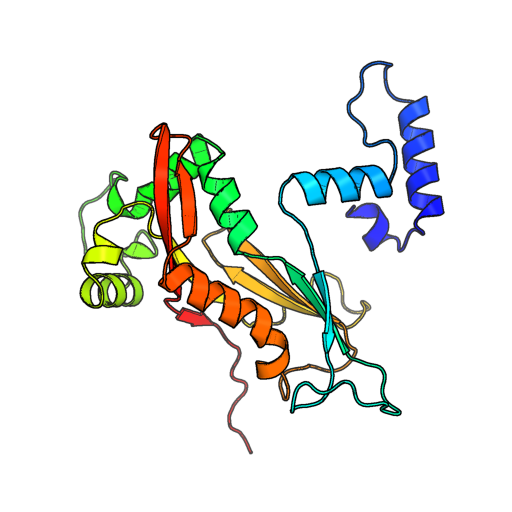TYR A CA 1
ATOM 682 C C . TYR A 1 86 ? -2.065 12.828 -8.155 1.00 89.69 86 TYR A C 1
ATOM 684 O O . TYR A 1 86 ? -1.156 12.008 -8.129 1.00 89.69 86 TYR A O 1
ATOM 692 N N . ASN A 1 87 ? -2.049 13.882 -8.975 1.00 90.94 87 ASN A N 1
ATOM 693 C CA . ASN A 1 87 ? -1.117 14.012 -10.102 1.00 90.94 87 ASN A CA 1
ATOM 694 C C . ASN A 1 87 ? 0.365 13.985 -9.675 1.00 90.94 87 ASN A C 1
ATOM 696 O O . ASN A 1 87 ? 1.147 13.218 -10.235 1.00 90.94 87 ASN A O 1
ATOM 700 N N . GLU A 1 88 ? 0.741 14.753 -8.648 1.00 89.19 88 GLU A N 1
ATOM 701 C CA . GLU A 1 88 ? 2.125 14.782 -8.154 1.00 89.19 88 GLU A CA 1
ATOM 702 C C . GLU A 1 88 ? 2.525 13.440 -7.525 1.00 89.19 88 GLU A C 1
ATOM 704 O O . GLU A 1 88 ? 3.611 12.931 -7.793 1.00 89.19 88 GLU A O 1
ATOM 709 N N . ALA A 1 89 ? 1.633 12.807 -6.751 1.00 88.94 89 ALA A N 1
ATOM 710 C CA . ALA A 1 89 ? 1.913 11.488 -6.183 1.00 88.94 89 ALA A CA 1
ATOM 711 C C . ALA A 1 89 ? 2.053 10.428 -7.284 1.00 88.94 89 ALA A C 1
ATOM 713 O O . ALA A 1 89 ? 3.007 9.659 -7.255 1.00 88.94 89 ALA A O 1
ATOM 714 N N . ALA A 1 90 ? 1.176 10.413 -8.290 1.00 91.12 90 ALA A N 1
ATOM 715 C CA . ALA A 1 90 ? 1.268 9.507 -9.435 1.00 91.12 90 ALA A CA 1
ATOM 716 C C . ALA A 1 90 ? 2.600 9.666 -10.191 1.00 91.12 90 ALA A C 1
ATOM 718 O O . ALA A 1 90 ? 3.219 8.674 -10.587 1.00 91.12 90 ALA A O 1
ATOM 719 N N . MET A 1 91 ? 3.084 10.905 -10.331 1.00 90.44 91 MET A N 1
ATOM 720 C CA . MET A 1 91 ? 4.411 11.193 -10.876 1.00 90.44 91 MET A CA 1
ATOM 721 C C . MET A 1 91 ? 5.523 10.605 -9.990 1.00 90.44 91 MET A C 1
ATOM 723 O O . MET A 1 91 ? 6.398 9.898 -10.497 1.00 90.44 91 MET A O 1
ATOM 727 N N . HIS A 1 92 ? 5.476 10.829 -8.673 1.00 88.12 92 HIS A N 1
ATOM 728 C CA . HIS A 1 92 ? 6.462 10.291 -7.727 1.00 88.12 92 HIS A CA 1
ATOM 729 C C . HIS A 1 92 ? 6.459 8.759 -7.651 1.00 88.12 92 HIS A C 1
ATOM 731 O O . HIS A 1 92 ? 7.520 8.152 -7.530 1.00 88.12 92 HIS A O 1
ATOM 737 N N . MET A 1 93 ? 5.307 8.111 -7.816 1.00 88.19 93 MET A N 1
ATOM 738 C CA . MET A 1 93 ? 5.197 6.647 -7.821 1.00 88.19 93 MET A CA 1
ATOM 739 C C . MET A 1 93 ? 5.972 5.988 -8.965 1.00 88.19 93 MET A C 1
ATOM 741 O O . MET A 1 93 ? 6.407 4.848 -8.836 1.00 88.19 93 MET A O 1
ATOM 745 N N . ARG A 1 94 ?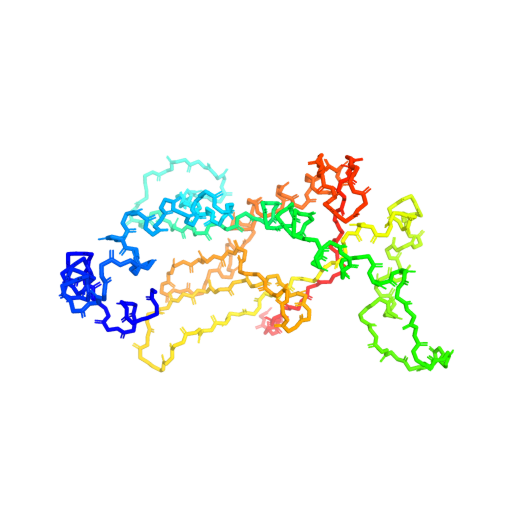 6.200 6.714 -10.065 1.00 89.44 94 ARG A N 1
ATOM 746 C CA . ARG A 1 94 ? 6.986 6.256 -11.224 1.00 89.44 94 ARG A CA 1
ATOM 747 C C . ARG A 1 94 ? 8.480 6.542 -11.080 1.00 89.44 94 ARG A C 1
ATOM 749 O O . ARG A 1 94 ? 9.290 6.036 -11.865 1.00 89.44 94 ARG A O 1
ATOM 756 N N . TRP A 1 95 ? 8.857 7.355 -10.095 1.00 87.00 95 TRP A N 1
ATOM 757 C CA . TRP A 1 95 ? 10.227 7.807 -9.888 1.00 87.00 95 TRP A CA 1
ATOM 758 C C . TRP A 1 95 ? 11.254 6.673 -9.733 1.00 87.00 95 TRP A C 1
ATOM 760 O O . TRP A 1 95 ? 12.339 6.833 -10.288 1.00 87.00 95 TRP A O 1
ATOM 770 N N . PRO A 1 96 ? 10.960 5.506 -9.113 1.00 85.38 96 PRO A N 1
ATOM 771 C CA . PRO A 1 96 ? 11.942 4.424 -9.014 1.00 85.38 96 PRO A CA 1
ATOM 772 C C . PRO A 1 96 ? 12.528 3.981 -10.362 1.00 85.38 96 PRO A C 1
ATOM 774 O O . PRO A 1 96 ? 13.679 3.560 -10.400 1.00 85.38 96 PRO A O 1
ATOM 777 N N . LYS A 1 97 ? 11.767 4.106 -11.463 1.00 85.75 97 LYS A N 1
ATOM 778 C CA . LYS A 1 97 ? 12.220 3.740 -12.820 1.00 85.75 97 LYS A CA 1
ATOM 779 C C . LYS A 1 97 ? 12.408 4.924 -13.765 1.00 85.75 97 LYS A C 1
ATOM 781 O O . LYS A 1 97 ? 13.164 4.822 -14.723 1.00 85.75 97 LYS A O 1
ATOM 786 N N . LYS A 1 98 ? 11.678 6.025 -13.559 1.00 85.75 98 LYS A N 1
ATOM 787 C CA . LYS A 1 98 ? 11.703 7.206 -14.443 1.00 85.75 98 LYS A CA 1
ATOM 788 C C . LYS A 1 98 ? 12.496 8.383 -13.875 1.00 85.75 98 LYS A C 1
ATOM 790 O O . LYS A 1 98 ? 12.752 9.336 -14.604 1.00 85.75 98 LYS A O 1
ATOM 795 N N . GLY A 1 99 ? 12.848 8.342 -12.594 1.00 81.31 99 GLY A N 1
ATOM 796 C CA . GLY A 1 99 ? 13.594 9.394 -11.921 1.00 81.31 99 GLY A CA 1
ATOM 797 C C . GLY A 1 99 ? 15.033 9.486 -12.419 1.00 81.31 99 GLY A C 1
ATOM 798 O O . GLY A 1 99 ? 15.679 8.477 -12.695 1.00 81.31 99 GLY A O 1
ATOM 799 N N . ILE A 1 100 ? 15.547 10.711 -12.511 1.00 77.69 100 ILE A N 1
ATOM 800 C CA . ILE A 1 100 ? 16.956 10.963 -12.818 1.00 77.69 100 ILE A CA 1
ATOM 801 C C . ILE A 1 100 ? 17.753 10.833 -11.515 1.00 77.69 100 ILE A C 1
ATOM 803 O O . ILE A 1 100 ? 17.425 11.469 -10.514 1.00 77.69 100 ILE A O 1
ATOM 807 N N . ARG A 1 101 ? 18.801 10.002 -11.523 1.00 75.00 101 ARG A N 1
ATOM 808 C CA . ARG A 1 101 ? 19.768 9.898 -10.421 1.00 75.00 101 ARG A CA 1
ATOM 809 C C . ARG A 1 101 ? 20.826 10.990 -10.583 1.00 75.00 101 ARG A C 1
ATOM 811 O O . ARG A 1 101 ? 21.450 11.069 -11.636 1.00 75.00 101 ARG A O 1
ATOM 818 N N . GLU A 1 102 ? 21.067 11.783 -9.542 1.00 69.56 102 GLU A N 1
ATOM 819 C CA . GLU A 1 102 ? 22.078 12.857 -9.563 1.00 69.56 102 GLU A CA 1
ATOM 820 C C . GLU A 1 102 ? 23.518 12.333 -9.732 1.00 69.56 102 GLU A C 1
ATOM 822 O O . GLU A 1 102 ? 24.375 13.029 -10.265 1.00 69.56 102 GLU A O 1
ATOM 827 N N . ASN A 1 103 ? 23.796 11.089 -9.327 1.00 65.06 103 ASN A N 1
ATOM 828 C CA . ASN A 1 103 ? 25.114 10.465 -9.439 1.00 65.06 103 ASN A CA 1
ATOM 829 C C . ASN A 1 103 ? 24.964 9.001 -9.897 1.00 65.06 103 ASN A C 1
ATOM 831 O O . ASN A 1 103 ? 24.225 8.244 -9.263 1.00 65.06 103 ASN A O 1
ATOM 835 N N . LYS A 1 104 ? 25.668 8.606 -10.967 1.00 65.12 104 LYS A N 1
ATOM 836 C CA . LYS A 1 104 ? 25.608 7.265 -11.588 1.00 65.12 104 LYS A CA 1
ATOM 837 C C . LYS A 1 104 ? 26.508 6.209 -10.933 1.00 65.12 104 LYS A C 1
ATOM 839 O O . LYS A 1 104 ? 26.582 5.102 -11.442 1.00 65.12 104 LYS A O 1
ATOM 844 N N . ASN A 1 105 ? 27.197 6.520 -9.833 1.00 70.94 105 ASN A N 1
ATOM 845 C CA . ASN A 1 105 ? 27.937 5.487 -9.107 1.00 70.94 105 ASN A CA 1
ATOM 846 C C . ASN A 1 105 ? 26.959 4.463 -8.517 1.00 70.94 105 ASN A C 1
ATOM 848 O O . ASN A 1 105 ? 26.221 4.792 -7.580 1.00 70.94 105 ASN A O 1
ATOM 852 N N . ASP A 1 106 ? 26.990 3.250 -9.067 1.00 67.88 106 ASP A N 1
ATOM 853 C CA . ASP A 1 106 ? 26.134 2.116 -8.700 1.00 67.88 106 ASP A CA 1
ATOM 854 C C . ASP A 1 106 ? 26.550 1.442 -7.378 1.00 67.88 106 ASP A C 1
ATOM 856 O O . ASP A 1 106 ? 25.814 0.622 -6.838 1.00 67.88 106 ASP A O 1
ATOM 860 N N . GLU A 1 107 ? 27.702 1.822 -6.816 1.00 71.69 107 GLU A N 1
ATOM 861 C CA . GLU A 1 107 ? 28.216 1.294 -5.541 1.00 71.69 107 GLU A CA 1
ATOM 862 C C . GL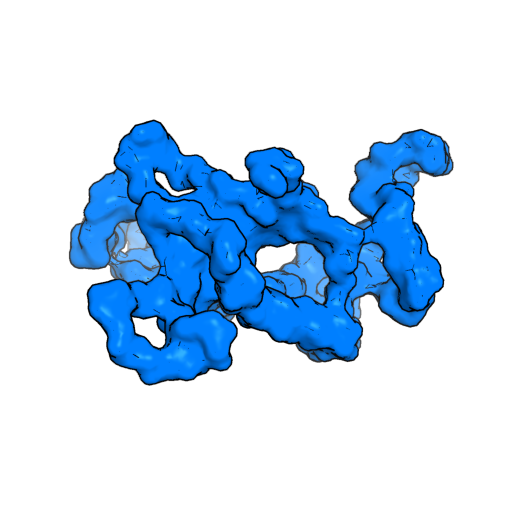U A 1 107 ? 27.527 1.890 -4.299 1.00 71.69 107 GLU A C 1
ATOM 864 O O . GLU A 1 107 ? 27.710 1.394 -3.190 1.00 71.69 107 GLU A O 1
ATOM 869 N N . ILE A 1 108 ? 26.730 2.955 -4.455 1.00 76.44 108 ILE A N 1
ATOM 870 C CA . ILE A 1 108 ? 26.061 3.639 -3.339 1.00 76.44 108 ILE A CA 1
ATOM 871 C C . ILE A 1 108 ? 24.547 3.490 -3.482 1.00 76.44 108 ILE A C 1
ATOM 873 O O . ILE A 1 108 ? 23.954 4.016 -4.426 1.00 76.44 108 ILE A O 1
ATOM 877 N N . ILE A 1 109 ? 23.916 2.854 -2.491 1.00 76.38 109 ILE A N 1
ATOM 878 C CA . ILE A 1 109 ? 22.455 2.768 -2.368 1.00 76.38 109 ILE A CA 1
ATOM 879 C C . ILE A 1 109 ? 21.906 4.165 -2.058 1.00 76.38 109 ILE A C 1
ATOM 881 O O . ILE A 1 109 ? 22.149 4.718 -0.986 1.00 76.38 109 ILE A O 1
ATOM 885 N N . LYS A 1 110 ? 21.150 4.744 -2.993 1.00 76.94 110 LYS A N 1
ATOM 886 C CA . LYS A 1 110 ? 20.543 6.085 -2.863 1.00 76.94 110 LYS A CA 1
ATOM 887 C C . LYS A 1 110 ? 19.030 5.999 -2.694 1.00 76.94 110 LYS A C 1
ATOM 889 O O . LYS A 1 110 ? 18.386 6.907 -2.163 1.00 76.94 110 LYS A O 1
ATOM 894 N N . HIS A 1 111 ? 18.454 4.889 -3.135 1.00 78.94 111 HIS A N 1
ATOM 895 C CA . HIS A 1 111 ? 17.039 4.605 -3.037 1.00 78.94 111 HIS A CA 1
ATOM 896 C C . HIS A 1 111 ? 16.790 3.135 -2.702 1.00 78.94 111 HIS A C 1
ATOM 898 O O . HIS A 1 111 ? 17.588 2.261 -3.028 1.00 78.94 111 HIS A O 1
ATOM 904 N N . SER A 1 112 ? 15.626 2.844 -2.119 1.00 78.50 112 SER A N 1
ATOM 905 C CA . SER A 1 112 ? 15.201 1.476 -1.798 1.00 78.50 112 SER A CA 1
ATOM 906 C C . SER A 1 112 ? 15.152 0.555 -3.023 1.00 78.50 112 SER A C 1
ATOM 908 O O . SER A 1 112 ? 15.292 -0.654 -2.875 1.00 78.50 112 SER A O 1
ATOM 910 N N . SER A 1 113 ? 15.007 1.119 -4.227 1.00 82.88 113 SER A N 1
ATOM 911 C CA . SER A 1 113 ? 15.045 0.364 -5.486 1.00 82.88 113 SER A CA 1
ATOM 912 C C . SER A 1 113 ? 16.438 -0.080 -5.924 1.00 82.88 113 SER A C 1
ATOM 914 O O . SER A 1 113 ? 16.547 -0.915 -6.812 1.00 82.88 113 SER A O 1
ATOM 916 N N . ASP A 1 114 ? 17.501 0.464 -5.325 1.00 83.44 114 ASP A N 1
ATOM 917 C CA . ASP A 1 114 ? 18.874 0.036 -5.613 1.00 83.44 114 ASP A CA 1
ATOM 918 C C . ASP A 1 114 ? 19.248 -1.227 -4.813 1.00 83.44 114 ASP A C 1
ATOM 920 O O . ASP A 1 114 ? 20.257 -1.870 -5.107 1.00 83.44 114 ASP A O 1
ATOM 924 N N . GLY A 1 115 ? 18.438 -1.583 -3.807 1.00 85.19 115 GLY A N 1
ATOM 925 C CA . GLY A 1 115 ? 18.665 -2.731 -2.938 1.00 85.19 115 GLY A CA 1
ATOM 926 C C . GLY A 1 115 ? 18.410 -4.072 -3.626 1.00 85.19 115 GLY A C 1
ATOM 927 O O . GLY A 1 115 ? 17.557 -4.197 -4.508 1.00 85.19 115 GLY A O 1
ATOM 928 N N . ASP A 1 116 ? 19.117 -5.101 -3.164 1.00 87.69 116 ASP A N 1
ATOM 929 C CA . ASP A 1 116 ? 19.086 -6.433 -3.777 1.00 87.69 116 ASP A CA 1
ATOM 930 C C . ASP A 1 116 ? 17.701 -7.082 -3.741 1.00 87.69 116 ASP A C 1
ATOM 932 O O . ASP A 1 116 ? 17.323 -7.757 -4.692 1.00 87.69 116 ASP A O 1
ATOM 936 N N . ALA A 1 117 ? 16.902 -6.830 -2.700 1.00 88.69 117 ALA A N 1
ATOM 937 C CA . ALA A 1 117 ? 15.533 -7.343 -2.615 1.00 88.69 117 ALA A CA 1
ATOM 938 C C . ALA A 1 117 ? 14.631 -6.809 -3.744 1.00 88.69 117 ALA A C 1
ATOM 940 O O . ALA A 1 117 ? 13.817 -7.551 -4.290 1.00 88.69 117 ALA A O 1
ATOM 941 N N . TRP A 1 118 ? 14.800 -5.536 -4.119 1.00 89.75 118 TRP A N 1
ATOM 942 C CA . TRP A 1 118 ? 14.047 -4.924 -5.215 1.00 89.75 118 TRP A CA 1
ATOM 943 C C . TRP A 1 118 ? 14.473 -5.520 -6.558 1.00 89.75 118 TRP A C 1
ATOM 945 O O . TRP A 1 118 ? 13.640 -5.971 -7.342 1.00 89.75 118 TRP A O 1
ATOM 955 N N . LYS A 1 119 ? 15.790 -5.604 -6.787 1.00 90.12 119 LYS A N 1
ATOM 956 C CA . LYS A 1 119 ? 16.377 -6.216 -7.988 1.00 90.12 119 LYS A CA 1
ATOM 957 C C . LYS A 1 119 ? 15.986 -7.689 -8.132 1.00 90.12 119 LYS A C 1
ATOM 959 O O . LYS A 1 119 ? 15.693 -8.142 -9.233 1.00 90.12 119 LYS A O 1
ATOM 964 N N . ALA A 1 120 ? 15.950 -8.438 -7.032 1.00 92.38 120 ALA A N 1
ATOM 965 C CA . ALA A 1 120 ? 15.539 -9.837 -7.025 1.00 92.38 120 ALA A CA 1
ATOM 966 C C . ALA A 1 120 ? 14.079 -10.006 -7.462 1.00 92.38 120 ALA A C 1
ATOM 968 O O . ALA A 1 120 ? 13.788 -10.899 -8.255 1.00 92.38 120 ALA A O 1
ATOM 969 N N . LEU A 1 121 ? 13.172 -9.136 -6.998 1.00 91.00 121 LEU A N 1
ATOM 970 C CA . LEU A 1 121 ? 11.778 -9.160 -7.442 1.00 91.00 121 LEU A CA 1
ATOM 971 C C . LEU A 1 121 ? 11.644 -8.751 -8.915 1.00 91.00 121 LEU A C 1
ATOM 973 O O . LEU A 1 121 ? 10.891 -9.388 -9.651 1.00 91.00 121 LEU A O 1
ATOM 977 N N . ASP A 1 122 ? 12.398 -7.739 -9.352 1.00 92.00 122 ASP A N 1
ATOM 978 C CA . ASP A 1 122 ? 12.407 -7.312 -10.754 1.00 92.00 122 ASP A CA 1
ATOM 979 C C . ASP A 1 122 ? 12.901 -8.432 -11.692 1.00 92.00 122 ASP A C 1
ATOM 981 O O . ASP A 1 122 ? 12.345 -8.634 -12.770 1.00 92.00 122 ASP A O 1
ATOM 985 N N . ASN A 1 123 ? 13.899 -9.207 -11.257 1.00 94.00 123 ASN A N 1
ATOM 986 C CA . ASN A 1 123 ? 14.396 -10.377 -11.985 1.00 94.00 123 ASN A CA 1
ATOM 987 C C . ASN A 1 123 ? 13.412 -11.557 -11.955 1.00 94.00 123 ASN A C 1
ATOM 989 O O . ASN A 1 123 ? 13.351 -12.329 -12.911 1.00 94.00 123 ASN A O 1
ATOM 993 N N . PHE A 1 124 ? 12.664 -11.720 -10.861 1.00 94.81 124 PHE A N 1
ATOM 994 C CA . PHE A 1 124 ? 11.690 -12.799 -10.698 1.00 94.81 124 PHE A CA 1
ATOM 995 C C . PHE A 1 124 ? 10.467 -12.633 -11.613 1.00 94.81 124 PHE A C 1
ATOM 997 O O . PHE A 1 124 ? 9.986 -13.617 -12.171 1.00 94.81 124 PHE A O 1
ATOM 1004 N N . ASP A 1 125 ? 9.968 -11.405 -11.783 1.00 93.50 125 ASP A N 1
ATOM 1005 C CA . ASP A 1 125 ? 8.850 -11.094 -12.683 1.00 93.50 125 ASP A CA 1
ATOM 1006 C C . ASP A 1 125 ? 9.178 -9.851 -13.539 1.00 93.50 125 ASP A C 1
ATOM 1008 O O . ASP A 1 125 ? 8.842 -8.721 -13.166 1.00 93.50 125 ASP A O 1
ATOM 1012 N N . PRO A 1 126 ? 9.811 -10.039 -14.715 1.00 93.56 126 PRO A N 1
ATOM 1013 C CA . PRO A 1 126 ? 10.160 -8.935 -15.607 1.00 93.56 126 PRO A CA 1
ATOM 1014 C C . PRO A 1 126 ? 8.951 -8.152 -16.133 1.00 93.56 126 PRO A C 1
ATOM 1016 O O . PRO A 1 126 ? 9.068 -6.959 -16.409 1.00 93.56 126 PRO A O 1
ATOM 1019 N N . GLU A 1 127 ? 7.777 -8.780 -16.253 1.00 92.50 127 GLU A N 1
ATOM 1020 C CA . GLU A 1 127 ? 6.552 -8.092 -16.682 1.00 92.50 127 GLU A CA 1
ATOM 1021 C C . GLU A 1 127 ? 6.044 -7.146 -15.586 1.00 92.50 127 GLU A C 1
ATOM 1023 O O . GLU A 1 127 ? 5.654 -6.011 -15.870 1.00 92.50 127 GLU A O 1
ATOM 1028 N N . PHE A 1 128 ? 6.129 -7.553 -14.315 1.00 92.69 128 PHE A N 1
ATOM 1029 C CA . PHE A 1 128 ? 5.929 -6.652 -13.177 1.00 92.69 128 PHE A CA 1
ATOM 1030 C C . PHE A 1 128 ? 6.966 -5.516 -13.170 1.00 92.69 128 PHE A C 1
ATOM 1032 O O . PHE A 1 128 ? 6.611 -4.345 -12.983 1.00 92.69 128 PHE A O 1
ATOM 1039 N N . ALA A 1 129 ? 8.236 -5.844 -13.420 1.00 91.56 129 ALA A N 1
ATOM 1040 C CA . ALA A 1 129 ? 9.354 -4.904 -13.474 1.00 91.56 129 ALA A CA 1
ATOM 1041 C C . ALA A 1 129 ? 9.304 -3.947 -14.677 1.00 91.56 129 ALA A C 1
ATOM 1043 O O . ALA A 1 129 ? 9.941 -2.893 -14.672 1.00 91.56 129 ALA A O 1
ATOM 1044 N N . LYS A 1 130 ? 8.518 -4.246 -15.705 1.00 92.50 130 LYS A N 1
ATOM 1045 C CA . LYS A 1 130 ? 8.401 -3.391 -16.886 1.00 92.50 130 LYS A CA 1
ATOM 1046 C C . LYS A 1 130 ? 7.536 -2.160 -16.638 1.00 92.50 130 LYS A C 1
ATOM 1048 O O . LYS A 1 130 ? 7.860 -1.077 -17.125 1.00 92.50 130 LYS A O 1
ATOM 1053 N N . ASP A 1 131 ? 6.464 -2.290 -15.856 1.00 93.25 131 ASP A N 1
ATOM 1054 C CA . ASP A 1 131 ? 5.576 -1.161 -15.567 1.00 93.25 131 ASP A CA 1
ATOM 1055 C C . ASP A 1 131 ? 6.181 -0.259 -14.466 1.00 93.25 131 ASP A C 1
ATOM 1057 O O . ASP A 1 131 ? 6.412 -0.717 -13.341 1.00 93.25 131 ASP A O 1
ATOM 1061 N N . PRO A 1 132 ? 6.467 1.030 -14.736 1.00 91.62 132 PRO A N 1
ATOM 1062 C CA . PRO A 1 132 ? 6.983 1.959 -13.730 1.00 91.62 132 PRO A CA 1
ATOM 1063 C C . PRO A 1 132 ? 5.996 2.271 -12.603 1.00 91.62 132 PRO A C 1
ATOM 1065 O O . PRO A 1 132 ? 6.413 2.834 -11.599 1.00 91.62 132 PRO A O 1
ATOM 1068 N N . ARG A 1 133 ? 4.717 1.916 -12.750 1.00 93.56 133 ARG A N 1
ATOM 1069 C CA . ARG A 1 133 ? 3.671 2.104 -11.736 1.00 93.56 133 ARG A CA 1
ATOM 1070 C C . ARG A 1 133 ? 3.519 0.901 -10.806 1.00 93.56 133 ARG A C 1
ATOM 1072 O O . ARG A 1 133 ? 2.765 0.986 -9.839 1.00 93.56 133 ARG A O 1
ATOM 1079 N N . SER A 1 134 ? 4.203 -0.210 -11.085 1.00 92.94 134 SER A N 1
ATOM 1080 C CA . SER A 1 134 ? 4.253 -1.362 -10.183 1.00 92.94 134 SER A CA 1
ATOM 1081 C C . SER A 1 134 ? 4.902 -0.964 -8.859 1.00 92.94 134 SER A C 1
ATOM 1083 O O . SER A 1 134 ? 6.046 -0.510 -8.829 1.00 92.94 134 SER A O 1
ATOM 1085 N N . ILE A 1 135 ? 4.173 -1.140 -7.759 1.00 91.06 135 ILE A N 1
ATOM 1086 C CA . ILE A 1 135 ? 4.615 -0.713 -6.426 1.00 91.06 135 ILE A CA 1
ATOM 1087 C C . ILE A 1 135 ? 5.381 -1.846 -5.761 1.00 91.06 135 ILE A C 1
ATOM 1089 O O . ILE A 1 135 ? 4.864 -2.954 -5.665 1.00 91.06 135 ILE A O 1
ATOM 1093 N N . GLN A 1 136 ? 6.549 -1.564 -5.197 1.00 90.50 136 GLN A N 1
ATOM 1094 C CA . GLN A 1 136 ? 7.198 -2.470 -4.250 1.00 90.50 136 GLN A CA 1
ATOM 1095 C C . GLN A 1 136 ? 7.241 -1.817 -2.871 1.00 90.50 136 GLN A C 1
ATOM 1097 O O . GLN A 1 136 ? 7.487 -0.613 -2.756 1.00 90.50 136 GLN A O 1
ATOM 1102 N N . PHE A 1 137 ? 6.938 -2.586 -1.826 1.00 87.12 137 PHE A N 1
ATOM 1103 C CA . PHE A 1 137 ? 6.855 -2.055 -0.465 1.00 87.12 137 PHE A CA 1
ATOM 1104 C C . PHE A 1 137 ? 7.240 -3.084 0.599 1.00 87.12 137 PHE A C 1
ATOM 1106 O O . PHE A 1 137 ? 7.141 -4.300 0.398 1.00 87.12 137 PHE A O 1
ATOM 1113 N N . GLY A 1 138 ? 7.660 -2.563 1.753 1.00 86.44 138 GLY A N 1
ATOM 1114 C CA . GLY A 1 138 ? 7.962 -3.346 2.943 1.00 86.44 138 GLY A CA 1
ATOM 1115 C C . GLY A 1 138 ? 6.827 -3.320 3.969 1.00 86.44 138 GLY A C 1
ATOM 1116 O O . GLY A 1 138 ? 6.023 -2.385 4.028 1.00 86.44 138 GLY A O 1
ATOM 1117 N N . LEU A 1 139 ? 6.772 -4.348 4.814 1.00 82.31 139 LEU A N 1
ATOM 1118 C CA . LEU A 1 139 ? 5.919 -4.364 6.006 1.00 82.31 139 LEU A CA 1
ATOM 1119 C C . LEU A 1 139 ? 6.774 -4.180 7.254 1.00 82.31 139 LEU A C 1
ATOM 1121 O O . LEU A 1 139 ? 7.732 -4.915 7.461 1.00 82.31 139 LEU A O 1
ATOM 1125 N N . SER A 1 140 ? 6.402 -3.252 8.125 1.00 77.88 140 SER A N 1
ATOM 1126 C CA . SER A 1 140 ? 6.941 -3.239 9.478 1.00 77.88 140 SER A CA 1
ATOM 1127 C C . SER A 1 140 ? 5.942 -3.898 10.416 1.00 77.88 140 SER A C 1
ATOM 1129 O O . SER A 1 140 ? 4.752 -3.584 10.453 1.00 77.88 140 SER A O 1
ATOM 1131 N N . MET A 1 141 ? 6.454 -4.881 11.135 1.00 68.88 141 MET A N 1
ATOM 1132 C CA . MET A 1 141 ? 5.743 -5.697 12.103 1.00 68.88 141 MET A CA 1
ATOM 1133 C C . MET A 1 141 ? 6.081 -5.304 13.541 1.00 68.88 141 MET A C 1
ATOM 1135 O O . MET A 1 141 ? 5.730 -6.015 14.483 1.00 68.88 141 MET A O 1
ATOM 1139 N N . ASP A 1 142 ? 6.773 -4.180 13.713 1.00 62.25 142 ASP A N 1
ATOM 1140 C CA . ASP A 1 142 ? 7.101 -3.672 15.030 1.00 62.25 142 ASP A CA 1
ATOM 1141 C C . ASP A 1 142 ? 5.898 -2.955 15.660 1.00 62.25 142 ASP A C 1
ATOM 1143 O O . ASP A 1 142 ? 5.176 -2.188 15.015 1.00 62.25 142 ASP A O 1
ATOM 1147 N N . GLY A 1 143 ? 5.679 -3.246 16.942 1.00 56.19 143 GLY A N 1
ATOM 1148 C CA . GLY A 1 143 ? 4.577 -2.748 17.745 1.00 56.19 143 GLY A CA 1
ATOM 1149 C C . GLY A 1 143 ? 4.788 -1.287 18.103 1.00 56.19 143 GLY A C 1
ATOM 1150 O O . GLY A 1 143 ? 5.093 -0.965 19.250 1.00 56.19 143 GLY A O 1
ATOM 1151 N N . PHE A 1 144 ? 4.580 -0.393 17.137 1.00 50.25 144 PHE A N 1
ATOM 1152 C CA . PHE A 1 144 ? 4.610 1.036 17.409 1.00 50.25 144 PHE A CA 1
ATOM 1153 C C . PHE A 1 144 ? 3.573 1.346 18.495 1.00 50.25 144 PHE A C 1
ATOM 1155 O O . PHE A 1 144 ? 2.385 1.055 18.328 1.00 50.25 144 PHE A O 1
ATOM 1162 N N . THR A 1 145 ? 4.023 1.922 19.612 1.00 49.38 145 THR A N 1
ATOM 1163 C CA . THR A 1 145 ? 3.151 2.420 20.683 1.00 49.38 145 THR A CA 1
ATOM 1164 C C . THR A 1 145 ? 3.081 3.940 20.555 1.00 49.38 145 THR A C 1
ATOM 1166 O O . THR A 1 145 ? 3.834 4.653 21.223 1.00 49.38 145 THR A O 1
ATOM 1169 N N . PRO A 1 146 ? 2.226 4.491 19.672 1.00 41.00 146 PRO A N 1
ATOM 1170 C CA . PRO A 1 146 ? 1.981 5.916 19.699 1.00 41.00 146 PRO A CA 1
ATOM 1171 C C . PRO A 1 146 ? 1.251 6.189 21.015 1.00 41.00 146 PRO A C 1
ATOM 1173 O O . PRO A 1 146 ? 0.150 5.687 21.218 1.00 41.00 146 PRO A O 1
ATOM 1176 N N . PHE A 1 147 ? 1.881 6.991 21.873 1.00 39.34 147 PHE A N 1
ATOM 1177 C CA . PHE A 1 147 ? 1.421 7.493 23.175 1.00 39.34 147 PHE A CA 1
ATOM 1178 C C . PHE A 1 147 ? 1.876 6.687 24.409 1.00 39.34 147 PHE A C 1
ATOM 1180 O O . PHE A 1 147 ? 1.296 5.672 24.743 1.00 39.34 147 PHE A O 1
ATOM 1187 N N . ASN A 1 148 ? 2.870 7.264 25.101 1.00 36.97 148 ASN A N 1
ATOM 1188 C CA . ASN A 1 148 ? 3.082 7.404 26.554 1.00 36.97 148 ASN A CA 1
ATOM 1189 C C . ASN A 1 148 ? 2.998 6.168 27.488 1.00 36.97 148 ASN A C 1
ATOM 1191 O O . ASN A 1 148 ? 2.095 5.346 27.410 1.00 36.97 148 ASN A O 1
ATOM 1195 N N . THR A 1 149 ? 3.869 6.155 28.499 1.00 42.38 149 THR A N 1
ATOM 1196 C CA . THR A 1 149 ? 4.066 5.159 29.576 1.00 42.38 149 THR A CA 1
ATOM 1197 C C . THR A 1 149 ? 2.840 4.834 30.447 1.00 42.38 149 THR A C 1
ATOM 1199 O O . THR A 1 149 ? 2.923 3.947 31.287 1.00 42.38 149 THR A O 1
ATOM 1202 N N . ASN A 1 150 ? 1.693 5.486 30.217 1.00 49.22 150 ASN A N 1
ATOM 1203 C CA . ASN A 1 150 ? 0.411 5.236 30.891 1.00 49.22 150 ASN A CA 1
ATOM 1204 C C . ASN A 1 150 ? -0.757 4.947 29.918 1.00 49.22 150 ASN A C 1
ATOM 1206 O O . ASN A 1 150 ? -1.918 4.968 30.332 1.00 49.22 150 ASN A O 1
ATOM 1210 N N . ALA A 1 151 ? -0.508 4.745 28.619 1.00 47.97 151 ALA A N 1
ATOM 1211 C CA . ALA A 1 151 ? -1.579 4.584 27.636 1.00 47.97 151 ALA A CA 1
ATOM 1212 C C . ALA A 1 151 ? -2.004 3.126 27.417 1.00 47.97 151 ALA A C 1
ATOM 1214 O O . ALA A 1 151 ? -1.269 2.171 27.656 1.00 47.97 151 ALA A O 1
ATOM 1215 N N . SER A 1 152 ? -3.242 2.983 26.937 1.00 45.94 152 SER A N 1
ATOM 1216 C CA . SER A 1 152 ? -3.867 1.695 26.663 1.00 45.94 152 SER A CA 1
ATOM 1217 C C . SER A 1 152 ? -3.070 0.839 25.652 1.00 45.94 152 SER A C 1
ATOM 1219 O O . SER A 1 152 ? -2.539 1.364 24.676 1.00 45.94 152 SER A O 1
ATOM 1221 N N . PRO A 1 153 ? -3.055 -0.486 25.846 1.00 51.03 153 PRO A N 1
ATOM 1222 C CA . PRO A 1 153 ? -2.254 -1.448 25.088 1.00 51.03 153 PRO A CA 1
ATOM 1223 C C . PRO A 1 153 ? -2.882 -1.768 23.722 1.00 51.03 153 PRO A C 1
ATOM 1225 O O . PRO A 1 153 ? -3.888 -2.476 23.616 1.00 51.03 153 PRO A O 1
ATOM 1228 N N . TYR A 1 154 ? -2.290 -1.241 22.654 1.00 52.00 154 TYR A N 1
ATOM 1229 C CA . TYR A 1 154 ? -2.641 -1.565 21.271 1.00 52.00 154 TYR A CA 1
ATOM 1230 C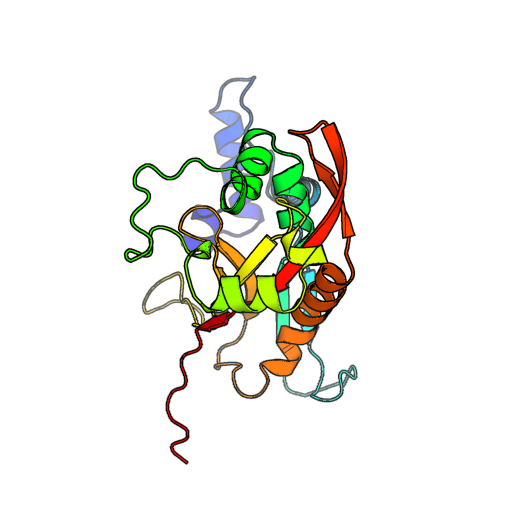 C . TYR A 1 154 ? -1.368 -1.972 20.530 1.00 52.00 154 TYR A C 1
ATOM 1232 O O . TYR A 1 154 ? -0.302 -1.436 20.807 1.00 52.00 154 TYR A O 1
ATOM 1240 N N . SER A 1 155 ? -1.477 -2.898 19.573 1.00 54.19 155 SER A N 1
ATOM 1241 C CA . SER A 1 155 ? -0.392 -3.158 18.615 1.00 54.19 155 SER A CA 1
ATOM 1242 C C . SER A 1 155 ? -0.757 -2.563 17.254 1.00 54.19 155 SER A C 1
ATOM 1244 O O . SER A 1 155 ? -1.844 -2.824 16.721 1.00 54.19 155 SER A O 1
ATOM 1246 N N . CYS A 1 156 ? 0.131 -1.725 16.720 1.00 57.75 156 CYS A N 1
ATOM 1247 C CA . CYS A 1 156 ? 0.002 -1.064 15.422 1.00 57.75 156 CYS A CA 1
ATOM 1248 C C . CYS A 1 156 ? 0.978 -1.684 14.418 1.00 57.75 156 CYS A C 1
ATOM 1250 O O . CYS A 1 156 ? 2.106 -1.976 14.787 1.00 57.75 156 CYS A O 1
ATOM 1252 N N . TRP A 1 157 ? 0.544 -1.858 13.164 1.00 59.69 157 TRP A N 1
ATOM 1253 C CA . TRP A 1 157 ? 1.317 -2.547 12.122 1.00 59.69 157 TRP A CA 1
ATOM 1254 C C . TRP A 1 157 ? 1.380 -1.685 10.848 1.00 59.69 157 TRP A C 1
ATOM 1256 O O . TRP A 1 157 ? 0.394 -1.629 10.093 1.00 59.69 157 TRP A O 1
ATOM 1266 N N . PRO A 1 158 ? 2.479 -0.939 10.635 1.00 54.53 158 PRO A N 1
ATOM 1267 C CA . PRO A 1 158 ? 2.630 -0.072 9.472 1.00 54.53 158 PRO A CA 1
ATOM 1268 C C . PRO A 1 158 ? 3.151 -0.798 8.217 1.00 54.53 158 PRO A C 1
ATOM 1270 O O . PRO A 1 158 ? 4.047 -1.634 8.267 1.00 54.53 158 PRO A O 1
ATOM 1273 N N . LEU A 1 159 ? 2.633 -0.414 7.051 1.00 56.34 159 LEU A N 1
ATOM 1274 C CA . LEU A 1 159 ? 3.308 -0.563 5.762 1.00 56.34 159 LEU A CA 1
ATOM 1275 C C . LEU A 1 159 ? 4.293 0.586 5.621 1.00 56.34 159 LEU A C 1
ATOM 1277 O O . LEU A 1 159 ? 3.882 1.749 5.625 1.00 56.34 159 LEU A O 1
ATOM 1281 N N . VAL A 1 160 ? 5.575 0.267 5.494 1.00 50.06 160 VAL A N 1
ATOM 1282 C CA . VAL A 1 160 ? 6.618 1.282 5.378 1.00 50.06 160 VAL A CA 1
ATOM 1283 C C . VAL A 1 160 ? 6.963 1.449 3.906 1.00 50.06 160 VAL A C 1
ATOM 1285 O O . VAL A 1 160 ? 7.487 0.536 3.269 1.00 50.06 160 VAL A O 1
ATOM 1288 N N . ASN A 1 161 ? 6.698 2.643 3.384 1.00 48.69 161 ASN A N 1
ATOM 1289 C CA . ASN A 1 161 ? 7.516 3.233 2.336 1.00 48.69 161 ASN A CA 1
ATOM 1290 C C . ASN A 1 161 ? 7.980 4.607 2.841 1.00 48.69 161 ASN A C 1
ATOM 1292 O O . ASN A 1 161 ? 7.228 5.299 3.529 1.00 48.69 161 ASN A O 1
ATOM 1296 N N . LYS A 1 162 ? 9.254 4.913 2.567 1.00 42.06 162 LYS A N 1
ATOM 1297 C CA . LYS A 1 162 ? 10.072 6.050 3.036 1.00 42.06 162 LYS A CA 1
ATOM 1298 C C . LYS A 1 162 ? 9.259 7.284 3.477 1.00 42.06 162 LYS A C 1
ATOM 1300 O O . LYS A 1 162 ? 8.434 7.743 2.693 1.00 42.06 162 LYS A O 1
ATOM 1305 N N . ASP A 1 163 ? 9.529 7.768 4.696 1.00 48.66 163 ASP A N 1
ATOM 1306 C CA . ASP A 1 163 ? 9.100 8.979 5.441 1.00 48.66 163 ASP A CA 1
ATOM 1307 C C . ASP A 1 163 ? 7.715 9.614 5.157 1.00 48.66 163 ASP A C 1
ATOM 1309 O O . ASP A 1 163 ? 6.968 9.886 6.095 1.00 48.66 163 ASP A O 1
ATOM 1313 N N . GLU A 1 164 ? 7.327 9.813 3.898 1.00 58.59 164 GLU A N 1
ATOM 1314 C CA . GLU A 1 164 ? 6.073 10.446 3.462 1.00 58.59 164 GLU A CA 1
ATOM 1315 C C . GLU A 1 164 ? 4.971 9.446 3.057 1.00 58.59 164 GLU A C 1
ATOM 1317 O O . GLU A 1 164 ? 3.790 9.799 3.053 1.00 58.59 164 GLU A O 1
ATOM 1322 N N . TYR A 1 165 ? 5.314 8.185 2.764 1.00 69.88 165 TYR A N 1
ATOM 1323 C CA . TYR A 1 165 ? 4.374 7.179 2.232 1.00 69.88 165 TYR A CA 1
ATOM 1324 C C . TYR A 1 165 ? 4.205 5.950 3.136 1.00 69.88 165 TYR A C 1
ATOM 1326 O O . TYR A 1 165 ? 3.971 4.832 2.669 1.00 69.88 165 TYR A O 1
ATOM 1334 N N . THR A 1 166 ? 4.310 6.152 4.449 1.00 74.44 166 THR A N 1
ATOM 1335 C CA . THR A 1 166 ? 4.034 5.112 5.446 1.00 74.44 166 THR A CA 1
ATOM 1336 C C . THR A 1 166 ? 2.543 5.081 5.777 1.00 74.44 166 THR A C 1
ATOM 1338 O O . THR A 1 166 ? 1.956 6.078 6.202 1.00 74.44 166 THR A O 1
ATOM 1341 N N . PHE A 1 167 ? 1.916 3.915 5.615 1.00 76.25 167 PHE A N 1
ATOM 1342 C CA . PHE A 1 167 ? 0.490 3.722 5.872 1.00 76.25 167 PHE A CA 1
ATOM 1343 C C . PHE A 1 167 ? 0.266 2.740 7.008 1.00 76.25 167 PHE A C 1
ATOM 1345 O O . PHE A 1 167 ? 0.842 1.661 7.043 1.00 76.25 167 PHE A O 1
ATOM 1352 N N . LEU A 1 168 ? -0.652 3.057 7.912 1.00 77.75 168 LEU A N 1
ATOM 1353 C CA . LEU A 1 168 ? -1.121 2.080 8.886 1.00 77.75 168 LEU A CA 1
ATOM 1354 C C . LEU A 1 168 ? -2.102 1.112 8.208 1.00 77.75 168 LEU A C 1
ATOM 1356 O O . LEU A 1 168 ? -3.109 1.560 7.654 1.00 77.75 168 LEU A O 1
ATOM 1360 N N . ALA A 1 169 ? -1.802 -0.190 8.255 1.00 79.88 169 ALA A N 1
ATOM 1361 C CA . ALA A 1 169 ? -2.602 -1.247 7.626 1.00 79.88 169 ALA A CA 1
ATOM 1362 C C . ALA A 1 169 ? -3.575 -1.901 8.612 1.00 79.88 169 ALA A C 1
ATOM 1364 O O . ALA A 1 169 ? -4.741 -2.153 8.308 1.00 79.88 169 ALA A O 1
ATOM 1365 N N . LEU A 1 170 ? -3.074 -2.205 9.811 1.00 78.50 170 LEU A N 1
ATOM 1366 C CA . LEU A 1 170 ? -3.787 -2.976 10.820 1.00 78.50 170 LEU A CA 1
ATOM 1367 C C . LEU A 1 170 ? -3.561 -2.359 12.201 1.00 78.50 170 LEU A C 1
ATOM 1369 O O . LEU A 1 170 ? -2.447 -1.977 12.566 1.00 78.50 170 LEU A O 1
ATOM 1373 N N . VAL A 1 171 ? -4.630 -2.307 12.993 1.00 77.62 171 VAL A N 1
ATOM 1374 C CA . VAL A 1 171 ? -4.570 -1.997 14.425 1.00 77.62 171 VAL A CA 1
ATOM 1375 C C . VAL A 1 171 ? -5.291 -3.092 15.182 1.00 77.62 171 VAL A C 1
ATOM 1377 O O . VAL A 1 171 ? -6.491 -3.299 14.991 1.00 77.62 171 VAL A O 1
ATOM 1380 N N . ILE A 1 172 ? -4.563 -3.775 16.060 1.00 72.75 172 ILE A N 1
ATOM 1381 C CA . ILE A 1 172 ? -5.101 -4.853 16.886 1.00 72.75 172 ILE A CA 1
ATOM 1382 C C . ILE A 1 172 ? -5.234 -4.327 18.321 1.00 72.75 172 ILE A C 1
ATOM 1384 O O . ILE A 1 172 ? -4.231 -4.241 19.041 1.00 72.75 172 ILE A O 1
ATOM 1388 N N . PRO A 1 173 ? -6.447 -3.939 18.750 1.00 65.44 173 PRO A N 1
ATOM 1389 C CA . PRO A 1 173 ? -6.724 -3.597 20.137 1.00 65.44 173 PRO A CA 1
ATOM 1390 C C . PRO A 1 173 ? -6.681 -4.795 21.078 1.00 65.44 173 PRO A C 1
ATOM 1392 O O . PRO A 1 173 ? -7.356 -5.800 20.853 1.00 65.44 173 PRO A O 1
ATOM 1395 N N . GLY A 1 174 ? -5.950 -4.659 22.186 1.00 59.28 174 GLY A N 1
ATOM 1396 C CA . GLY A 1 174 ? -6.023 -5.625 23.273 1.00 59.28 174 GLY A CA 1
ATOM 1397 C C . GLY A 1 174 ? -4.862 -5.539 24.267 1.00 59.28 174 GLY A C 1
ATOM 1398 O O . GLY A 1 174 ? -3.724 -5.320 23.865 1.00 59.28 174 GLY A O 1
ATOM 1399 N N . PRO A 1 175 ? -5.116 -5.815 25.559 1.00 48.59 175 PRO A N 1
ATOM 1400 C CA . PRO A 1 175 ? -4.138 -5.666 26.632 1.00 48.59 175 PRO A CA 1
ATOM 1401 C C . PRO A 1 175 ? -2.978 -6.633 26.687 1.00 48.59 175 PRO A C 1
ATOM 1403 O O . PRO A 1 175 ? -2.125 -6.520 27.560 1.00 48.59 175 PRO A O 1
ATOM 1406 N N . LYS A 1 176 ? -2.919 -7.559 25.742 1.00 53.41 176 LYS A N 1
ATOM 1407 C CA . LYS A 1 176 ? -1.855 -8.543 25.643 1.00 53.41 176 LYS A CA 1
ATOM 1408 C C . LYS A 1 176 ? -1.369 -8.563 24.208 1.00 53.41 176 LYS A C 1
ATOM 1410 O O . LYS A 1 176 ? -2.187 -8.512 23.286 1.00 53.41 176 LYS A O 1
ATOM 1415 N N . HIS A 1 177 ? -0.056 -8.681 24.032 1.00 55.22 177 HIS A N 1
ATOM 1416 C CA . HIS A 1 177 ? 0.550 -8.860 22.721 1.00 55.22 177 HIS A CA 1
ATOM 1417 C C . HIS A 1 177 ? -0.148 -10.003 21.969 1.00 55.22 177 HIS A C 1
ATOM 1419 O O . HIS A 1 177 ? -0.229 -11.138 22.436 1.00 55.22 177 HIS A O 1
ATOM 1425 N N . SER A 1 178 ? -0.677 -9.692 20.789 1.00 55.38 178 SER A N 1
ATOM 1426 C CA . SER A 1 178 ? -1.419 -10.619 19.931 1.00 55.38 178 SER A CA 1
ATOM 1427 C C . SER A 1 178 ? -0.513 -11.555 19.120 1.00 55.38 178 SER A C 1
ATOM 1429 O O . SER A 1 178 ? -1.038 -12.325 18.316 1.00 55.38 178 SER A O 1
ATOM 1431 N N . ARG A 1 179 ? 0.812 -11.533 19.361 1.00 58.62 179 ARG A N 1
ATOM 1432 C CA . ARG A 1 179 ? 1.844 -12.277 18.612 1.00 58.62 179 ARG A CA 1
ATOM 1433 C C . ARG A 1 179 ? 1.485 -13.755 18.350 1.00 58.62 179 ARG A C 1
ATOM 1435 O O . ARG A 1 179 ? 1.553 -14.143 17.188 1.00 58.62 179 ARG A O 1
ATOM 1442 N N . PRO A 1 180 ? 0.986 -14.555 19.322 1.00 58.72 180 PRO A N 1
ATOM 1443 C CA . PRO A 1 180 ? 0.674 -15.973 19.080 1.00 58.72 180 PRO A CA 1
ATOM 1444 C C . PRO A 1 180 ? -0.444 -16.222 18.055 1.00 58.72 180 PRO A C 1
ATOM 1446 O O . PRO A 1 180 ? -0.547 -17.310 17.506 1.00 58.72 180 PRO A O 1
ATOM 1449 N N . LYS A 1 181 ? -1.303 -15.227 17.798 1.00 64.62 181 LYS A N 1
ATOM 1450 C CA . LYS A 1 181 ? -2.442 -15.320 16.867 1.00 64.62 181 LYS A CA 1
ATOM 1451 C C . LYS A 1 181 ? -2.327 -14.302 15.728 1.00 64.62 181 LYS A C 1
ATOM 1453 O O . LYS A 1 181 ? -3.331 -13.917 15.137 1.00 64.62 181 LYS A O 1
ATOM 1458 N N . LEU A 1 182 ? -1.115 -13.825 15.428 1.00 69.19 182 LEU A N 1
ATOM 1459 C CA . LEU A 1 182 ? -0.878 -12.777 14.430 1.00 69.19 182 LEU A CA 1
ATOM 1460 C C . LEU A 1 182 ? -1.363 -13.177 13.029 1.00 69.19 182 LEU A C 1
ATOM 1462 O O . LEU A 1 182 ? -1.974 -12.368 12.332 1.00 69.19 182 LEU A O 1
ATOM 1466 N N . SER A 1 183 ? -1.156 -14.438 12.643 1.00 69.88 183 SER A N 1
ATOM 1467 C CA . SER A 1 183 ? -1.577 -14.988 11.346 1.00 69.88 183 SER A CA 1
ATOM 1468 C C . SER A 1 183 ? -3.064 -14.757 11.057 1.00 69.88 183 SER A C 1
ATOM 1470 O O . SER A 1 183 ? -3.446 -14.472 9.923 1.00 69.88 183 SER A O 1
ATOM 1472 N N . MET A 1 184 ? -3.899 -14.804 12.093 1.00 71.06 184 MET A N 1
ATOM 1473 C CA . MET A 1 184 ? -5.334 -14.562 12.026 1.00 71.06 184 MET A CA 1
ATOM 1474 C C . MET A 1 184 ? -5.668 -13.104 11.689 1.00 71.06 184 MET A C 1
ATOM 1476 O O . MET A 1 184 ? -6.487 -12.838 10.811 1.00 71.06 184 MET A O 1
ATOM 1480 N N . PHE A 1 185 ? -5.002 -12.159 12.354 1.00 73.50 185 PHE A N 1
ATOM 1481 C CA . PHE A 1 185 ? -5.203 -10.724 12.139 1.00 73.50 185 PHE A CA 1
ATOM 1482 C C . PHE A 1 185 ? -4.669 -10.244 10.792 1.00 73.50 185 PHE A C 1
ATOM 1484 O O . PHE A 1 185 ? -5.179 -9.276 10.238 1.00 73.50 185 PHE A O 1
ATOM 1491 N N . MET A 1 186 ? -3.668 -10.935 10.252 1.00 78.56 186 MET A N 1
ATOM 1492 C CA . MET A 1 186 ? -3.069 -10.616 8.959 1.00 78.56 186 MET A CA 1
ATOM 1493 C C . MET A 1 186 ? -3.896 -11.129 7.770 1.00 78.56 186 MET A C 1
ATOM 1495 O O . MET A 1 186 ? -3.630 -10.727 6.639 1.00 78.56 186 MET A O 1
ATOM 1499 N N . ARG A 1 187 ? -4.910 -11.989 7.981 1.00 81.06 187 ARG A N 1
ATOM 1500 C CA . ARG A 1 187 ? -5.728 -12.568 6.892 1.00 81.06 187 ARG A CA 1
ATOM 1501 C C . ARG A 1 187 ? -6.298 -11.519 5.917 1.00 81.06 187 ARG A C 1
ATOM 1503 O O . ARG A 1 187 ? -6.160 -11.738 4.711 1.00 81.06 187 ARG A O 1
ATOM 1510 N N . PRO A 1 188 ? -6.898 -10.394 6.365 1.00 82.81 188 PRO A N 1
ATOM 1511 C CA . PRO A 1 188 ? -7.417 -9.370 5.455 1.00 82.81 188 PRO A CA 1
ATOM 1512 C C . PRO A 1 188 ? -6.309 -8.736 4.611 1.00 82.81 188 PRO A C 1
ATOM 1514 O O . PRO A 1 188 ? -6.446 -8.640 3.394 1.00 82.81 188 PRO A O 1
ATOM 1517 N N . LEU A 1 189 ? -5.172 -8.421 5.238 1.00 83.81 189 LEU A N 1
ATOM 1518 C CA . LEU A 1 189 ? -4.016 -7.856 4.552 1.00 83.81 189 LEU A CA 1
ATOM 1519 C C . LEU A 1 189 ? -3.461 -8.835 3.510 1.00 83.81 189 LEU A C 1
ATOM 1521 O O . LEU A 1 189 ? -3.281 -8.461 2.358 1.00 83.81 189 LEU A O 1
ATOM 1525 N N . PHE A 1 190 ? -3.278 -10.115 3.853 1.00 85.31 190 PHE A N 1
ATOM 1526 C CA . PHE A 1 190 ? -2.831 -11.130 2.891 1.00 85.31 190 PHE A CA 1
ATOM 1527 C C . PHE A 1 190 ? -3.776 -11.285 1.697 1.00 85.31 190 PHE A C 1
ATOM 1529 O O . PHE A 1 190 ? -3.321 -11.546 0.581 1.00 85.31 190 PHE A O 1
ATOM 1536 N N . LYS A 1 191 ? -5.088 -11.129 1.906 1.00 87.75 191 LYS A N 1
ATOM 1537 C CA . LYS A 1 191 ? -6.066 -11.142 0.815 1.00 87.75 191 LYS A CA 1
ATOM 1538 C C . LYS A 1 191 ? -5.838 -9.966 -0.140 1.00 87.75 191 LYS A C 1
ATOM 1540 O O . LYS A 1 191 ? -5.825 -10.189 -1.349 1.00 87.75 191 LYS A O 1
ATOM 1545 N N . GLU A 1 192 ? -5.592 -8.766 0.386 1.00 88.88 192 GLU A N 1
ATOM 1546 C CA . GLU A 1 192 ? -5.231 -7.599 -0.430 1.00 88.88 192 GLU A CA 1
ATOM 1547 C C . GLU A 1 192 ? -3.901 -7.801 -1.165 1.00 88.88 192 GLU A C 1
ATOM 1549 O O . GLU A 1 192 ? -3.832 -7.554 -2.364 1.00 88.88 192 GLU A O 1
ATOM 1554 N N . LEU A 1 193 ? -2.867 -8.329 -0.499 1.00 89.44 193 LEU A N 1
ATOM 1555 C CA . LEU A 1 193 ? -1.572 -8.616 -1.133 1.00 89.44 193 LEU A CA 1
ATOM 1556 C C . LEU A 1 193 ? -1.721 -9.561 -2.334 1.00 89.44 193 LEU A C 1
ATOM 1558 O O . LEU A 1 193 ? -1.182 -9.305 -3.409 1.00 89.44 193 LEU A O 1
ATOM 1562 N N . LYS A 1 194 ? -2.510 -10.632 -2.183 1.00 91.62 194 LYS A N 1
ATOM 1563 C CA . LYS A 1 194 ? -2.807 -11.564 -3.284 1.00 91.62 194 LYS A CA 1
ATOM 1564 C C . LYS A 1 194 ? -3.583 -10.891 -4.416 1.00 91.62 194 LYS A C 1
ATOM 1566 O O . LYS A 1 194 ? -3.363 -11.220 -5.580 1.00 91.62 194 LYS A O 1
ATOM 1571 N N . GLN A 1 195 ? -4.496 -9.978 -4.092 1.00 92.69 195 GLN A N 1
ATOM 1572 C CA . GLN A 1 195 ? -5.250 -9.218 -5.085 1.00 92.69 195 GLN A CA 1
ATOM 1573 C C . GLN A 1 195 ? -4.338 -8.259 -5.861 1.00 92.69 195 GLN A C 1
ATOM 1575 O O . GLN A 1 195 ? -4.384 -8.243 -7.087 1.00 92.69 195 GLN A O 1
ATOM 1580 N N . PHE A 1 196 ? -3.463 -7.526 -5.174 1.00 90.94 196 PHE A N 1
ATOM 1581 C CA . PHE A 1 196 ? -2.465 -6.669 -5.807 1.00 90.94 196 PHE A CA 1
ATOM 1582 C C . PHE A 1 196 ? -1.503 -7.435 -6.702 1.00 90.94 196 PHE A C 1
ATOM 1584 O O . PHE A 1 196 ? -1.163 -6.948 -7.775 1.00 90.94 196 PHE A O 1
ATOM 1591 N N . TRP A 1 197 ? -1.078 -8.628 -6.288 1.00 93.50 197 TRP A N 1
ATOM 1592 C CA . TRP A 1 197 ? -0.185 -9.434 -7.110 1.00 93.50 197 TRP A CA 1
ATOM 1593 C C . TRP A 1 197 ? -0.834 -9.823 -8.444 1.00 93.50 197 TRP A C 1
ATOM 1595 O O . TRP A 1 197 ? -0.186 -9.740 -9.487 1.00 93.50 197 TRP A O 1
ATOM 1605 N N . LYS A 1 198 ? -2.128 -10.183 -8.417 1.00 93.44 198 LYS A N 1
ATOM 1606 C CA . LYS A 1 198 ? -2.936 -10.450 -9.622 1.00 93.44 198 LYS A CA 1
ATOM 1607 C C . LYS A 1 198 ? -3.195 -9.192 -10.454 1.00 93.44 198 LYS A C 1
ATOM 1609 O O . LYS A 1 198 ? -3.282 -9.283 -11.672 1.00 93.44 198 LYS A O 1
ATOM 1614 N N . GLY A 1 199 ? -3.315 -8.043 -9.797 1.00 94.00 199 GLY A N 1
ATOM 1615 C CA . GLY A 1 199 ? -3.561 -6.752 -10.419 1.00 94.00 199 GLY A CA 1
ATOM 1616 C C . GLY A 1 199 ? -4.961 -6.210 -10.140 1.00 94.00 199 GLY A C 1
ATOM 1617 O O . GLY A 1 199 ? -5.948 -6.945 -10.069 1.00 94.00 199 GLY A O 1
ATOM 1618 N N . VAL A 1 200 ? -5.043 -4.891 -9.983 1.00 94.06 200 VAL A N 1
ATOM 1619 C CA . VAL A 1 200 ? -6.282 -4.140 -9.750 1.00 94.06 200 VAL A CA 1
ATOM 1620 C C . VAL A 1 200 ? -6.385 -3.035 -10.793 1.00 94.06 200 VAL A C 1
ATOM 1622 O O . VAL A 1 200 ? -5.398 -2.364 -11.078 1.00 94.06 200 VAL A O 1
ATOM 1625 N N . LYS A 1 201 ? -7.574 -2.820 -11.366 1.00 96.00 201 LYS A N 1
ATOM 1626 C CA . LYS A 1 201 ? -7.787 -1.694 -12.284 1.00 96.00 201 LYS A CA 1
ATOM 1627 C C . LYS A 1 201 ? -7.590 -0.371 -11.549 1.00 96.00 201 LYS A C 1
ATOM 1629 O O . LYS A 1 201 ? -8.181 -0.155 -10.492 1.00 96.00 201 LYS A O 1
ATOM 1634 N N . ALA A 1 202 ? -6.781 0.500 -12.130 1.00 95.00 202 ALA A N 1
ATOM 1635 C CA . ALA A 1 202 ? -6.448 1.807 -11.600 1.00 95.00 202 ALA A CA 1
ATOM 1636 C C . ALA A 1 202 ? -6.457 2.846 -12.724 1.00 95.00 202 ALA A C 1
ATOM 1638 O O . ALA A 1 202 ? -6.312 2.510 -13.899 1.00 95.00 202 ALA A O 1
ATOM 1639 N N . TYR A 1 203 ? -6.612 4.111 -12.350 1.00 94.75 203 TYR A N 1
ATOM 1640 C CA . TYR A 1 203 ? -6.472 5.239 -13.261 1.00 94.75 203 TYR A CA 1
ATOM 1641 C C . TYR A 1 203 ? -5.293 6.086 -12.808 1.00 94.75 203 TYR A C 1
ATOM 1643 O O . TYR A 1 203 ? -5.205 6.446 -11.634 1.00 94.75 203 TYR A O 1
ATOM 1651 N N . ASP A 1 204 ? -4.391 6.383 -13.734 1.00 94.69 204 ASP A N 1
ATOM 1652 C CA . ASP A 1 204 ? -3.242 7.239 -13.496 1.00 94.69 204 ASP A CA 1
ATOM 1653 C C . ASP A 1 204 ? -3.578 8.666 -13.931 1.00 94.69 204 ASP A C 1
ATOM 1655 O O . ASP A 1 204 ? -3.736 8.943 -15.120 1.00 94.69 204 ASP A O 1
ATOM 1659 N N . SER A 1 205 ? -3.689 9.592 -12.980 1.00 94.50 205 SER A N 1
ATOM 1660 C CA . SER A 1 205 ? -4.041 10.981 -13.279 1.00 94.50 205 SER A CA 1
ATOM 1661 C C . SER A 1 205 ? -2.902 11.787 -13.901 1.00 94.50 205 SER A C 1
ATOM 1663 O O . SER A 1 205 ? -3.159 12.847 -14.481 1.00 94.50 205 SER A O 1
ATOM 1665 N N . TYR A 1 206 ? -1.662 11.300 -13.811 1.00 93.94 206 TYR A N 1
ATOM 1666 C CA . TYR A 1 206 ? -0.501 11.915 -14.441 1.00 93.94 206 TYR A CA 1
ATOM 1667 C C . TYR A 1 206 ? -0.432 11.567 -15.928 1.00 93.94 206 TYR A C 1
ATOM 1669 O O . TYR A 1 206 ? -0.388 12.469 -16.762 1.00 93.94 206 TYR A O 1
ATOM 1677 N N . ALA A 1 207 ? -0.505 10.280 -16.279 1.00 92.12 207 ALA A N 1
ATOM 1678 C CA . ALA A 1 207 ? -0.541 9.856 -17.685 1.00 92.12 207 ALA A CA 1
ATOM 1679 C C . ALA A 1 207 ? -1.933 9.917 -18.328 1.00 92.12 207 ALA A C 1
ATOM 1681 O O . ALA A 1 207 ? -2.039 9.808 -19.546 1.00 92.12 207 ALA A O 1
ATOM 1682 N N . ARG A 1 208 ? -2.982 10.121 -17.523 1.00 94.69 208 ARG A N 1
ATOM 1683 C CA . ARG A 1 208 ? -4.389 10.150 -17.945 1.00 94.69 208 ARG A CA 1
ATOM 1684 C C . ARG A 1 208 ? -4.818 8.875 -18.667 1.00 94.69 208 ARG A C 1
ATOM 1686 O O . ARG A 1 208 ? -5.490 8.922 -19.694 1.00 94.69 208 ARG A O 1
ATOM 1693 N N . GLU A 1 209 ? -4.427 7.734 -18.114 1.00 95.56 209 GLU A N 1
ATOM 1694 C CA . GLU A 1 209 ? -4.698 6.422 -18.696 1.00 95.56 209 GLU A CA 1
ATOM 1695 C C . GLU A 1 209 ? -5.134 5.414 -17.632 1.00 95.56 209 GLU A C 1
ATOM 1697 O O . GLU A 1 209 ? -4.739 5.487 -16.463 1.00 95.56 209 GLU A O 1
ATOM 1702 N N . GLU A 1 210 ? -5.950 4.452 -18.051 1.00 96.06 210 GLU A N 1
ATOM 1703 C CA . GLU A 1 210 ? -6.249 3.280 -17.238 1.00 96.06 210 GLU A CA 1
ATOM 1704 C C . GLU A 1 210 ? -5.097 2.280 -17.311 1.00 96.06 210 GLU A C 1
ATOM 1706 O O . GLU A 1 210 ? -4.487 2.070 -18.360 1.00 96.06 210 GLU A O 1
ATOM 1711 N N . PHE A 1 211 ? -4.814 1.629 -16.189 1.00 95.50 211 PHE A N 1
ATOM 1712 C CA . PHE A 1 211 ? -3.788 0.602 -16.113 1.00 95.50 211 PHE A CA 1
ATOM 1713 C C . PHE A 1 211 ? -4.126 -0.462 -15.074 1.00 95.50 211 PHE A C 1
ATOM 1715 O O . PHE A 1 211 ? -5.065 -0.336 -14.283 1.00 95.50 211 PHE A O 1
ATOM 1722 N N . THR A 1 212 ? -3.348 -1.542 -15.085 1.00 96.38 212 THR A N 1
ATOM 1723 C CA . THR A 1 212 ? -3.442 -2.586 -14.065 1.00 96.38 212 THR A CA 1
ATOM 1724 C C . THR A 1 212 ? -2.373 -2.340 -13.014 1.00 96.38 212 THR A C 1
ATOM 1726 O O . THR A 1 212 ? -1.195 -2.601 -13.238 1.00 96.38 212 THR A O 1
ATOM 1729 N N . LEU A 1 213 ? -2.788 -1.841 -11.853 1.00 95.12 213 LEU A N 1
ATOM 1730 C CA . LEU A 1 213 ? -1.913 -1.658 -10.710 1.00 95.12 213 LEU A CA 1
ATOM 1731 C C . LEU A 1 213 ? -1.568 -3.014 -10.102 1.00 95.12 213 LEU A C 1
ATOM 1733 O O . LEU A 1 213 ? -2.444 -3.711 -9.584 1.00 95.12 213 LEU A O 1
ATOM 1737 N N . ARG A 1 214 ? -0.278 -3.348 -10.111 1.00 95.12 214 ARG A N 1
ATOM 1738 C CA . ARG A 1 214 ? 0.281 -4.463 -9.348 1.00 95.12 214 ARG A CA 1
ATOM 1739 C C . ARG A 1 214 ? 1.137 -3.936 -8.205 1.00 95.12 214 ARG A C 1
ATOM 1741 O O . ARG A 1 214 ? 1.791 -2.901 -8.334 1.00 95.12 214 ARG A O 1
ATOM 1748 N N . ALA A 1 215 ? 1.143 -4.662 -7.091 1.00 92.25 215 ALA A N 1
ATOM 1749 C CA . ALA A 1 215 ? 2.029 -4.362 -5.976 1.00 92.25 215 ALA A CA 1
ATOM 1750 C C . ALA A 1 215 ? 2.695 -5.635 -5.437 1.00 92.25 215 ALA A C 1
ATOM 1752 O O . ALA A 1 215 ? 2.049 -6.678 -5.318 1.00 92.25 215 ALA A O 1
ATOM 1753 N N . GLY A 1 216 ? 3.989 -5.536 -5.141 1.00 91.38 216 GLY A N 1
ATOM 1754 C CA . GLY A 1 216 ? 4.850 -6.612 -4.674 1.00 91.38 216 GLY A CA 1
ATOM 1755 C C . GLY A 1 216 ? 5.364 -6.344 -3.264 1.00 91.38 216 GLY A C 1
ATOM 1756 O O . GLY A 1 216 ? 5.788 -5.237 -2.932 1.00 91.38 216 GLY A O 1
ATOM 1757 N N . TYR A 1 217 ? 5.323 -7.378 -2.434 1.00 88.88 217 TYR A N 1
ATOM 1758 C CA . TYR A 1 217 ? 5.898 -7.361 -1.096 1.00 88.88 217 TYR A CA 1
ATOM 1759 C C . TYR A 1 217 ? 7.353 -7.844 -1.173 1.00 88.88 217 TYR A C 1
ATOM 1761 O O . TYR A 1 217 ? 7.592 -8.954 -1.644 1.00 88.88 217 TYR A O 1
ATOM 1769 N N . ILE A 1 218 ? 8.302 -7.012 -0.729 1.00 88.12 218 ILE A N 1
ATOM 1770 C CA . ILE A 1 218 ? 9.747 -7.288 -0.872 1.00 88.12 218 ILE A CA 1
ATOM 1771 C C . ILE A 1 218 ? 10.429 -7.723 0.427 1.00 88.12 218 ILE A C 1
ATOM 1773 O O . ILE A 1 218 ? 11.318 -8.566 0.397 1.00 88.12 218 ILE A O 1
ATOM 1777 N N . TRP A 1 219 ? 10.030 -7.175 1.575 1.00 82.06 219 TRP A N 1
ATOM 1778 C CA . TRP A 1 219 ? 10.618 -7.527 2.869 1.00 82.06 219 TRP A CA 1
ATOM 1779 C C . TRP A 1 219 ? 9.689 -7.153 4.022 1.00 82.06 219 TRP A C 1
ATOM 1781 O O . TRP A 1 219 ? 8.826 -6.282 3.891 1.00 82.06 219 TRP A O 1
ATOM 1791 N N . SER A 1 220 ? 9.886 -7.790 5.178 1.00 79.88 220 SER A N 1
ATOM 1792 C CA . SER A 1 220 ? 9.327 -7.303 6.437 1.00 79.88 220 SER A CA 1
ATOM 1793 C C . SER A 1 220 ? 10.398 -7.169 7.497 1.00 79.88 220 SER A C 1
ATOM 1795 O O . SER A 1 220 ? 11.304 -7.993 7.573 1.00 79.88 220 SER A O 1
ATOM 1797 N N . ILE A 1 221 ? 10.270 -6.132 8.318 1.00 75.31 221 ILE A N 1
ATOM 1798 C CA . ILE A 1 221 ? 11.035 -5.993 9.554 1.00 75.31 221 ILE A CA 1
ATOM 1799 C C . ILE A 1 221 ? 10.126 -6.445 10.681 1.00 75.31 221 ILE A C 1
ATOM 1801 O O . ILE A 1 221 ? 9.023 -5.924 10.833 1.00 75.31 221 ILE A O 1
ATOM 1805 N N . HIS A 1 222 ? 10.585 -7.418 11.452 1.00 68.88 222 HIS A N 1
ATOM 1806 C CA . HIS A 1 222 ? 9.890 -7.960 12.607 1.00 68.88 222 HIS A CA 1
ATOM 1807 C C . HIS A 1 222 ? 10.894 -8.139 13.746 1.00 68.88 222 HIS A C 1
ATOM 1809 O O . HIS A 1 222 ? 11.972 -8.691 13.536 1.00 68.88 222 HIS A O 1
ATOM 1815 N N . ASP A 1 223 ? 10.522 -7.723 14.957 1.00 58.28 223 ASP A N 1
ATOM 1816 C CA . ASP A 1 223 ? 11.280 -8.041 16.168 1.00 58.28 223 ASP A CA 1
ATOM 1817 C C . ASP A 1 223 ? 11.097 -9.526 16.506 1.00 58.28 223 ASP A C 1
ATOM 1819 O O . ASP A 1 223 ? 10.174 -9.917 17.236 1.00 58.28 223 ASP A O 1
ATOM 1823 N N . LEU A 1 224 ? 11.979 -10.368 15.966 1.00 44.84 224 LEU A N 1
ATOM 1824 C CA . LEU A 1 224 ? 12.252 -11.694 16.514 1.00 44.84 224 LEU A CA 1
ATOM 1825 C C . LEU A 1 224 ? 13.017 -11.502 17.831 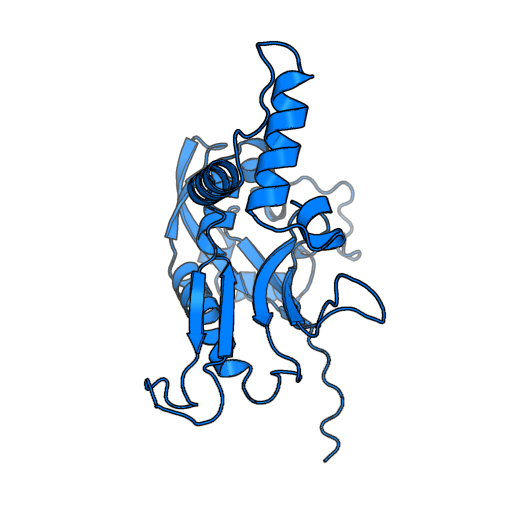1.00 44.84 224 LEU A C 1
ATOM 1827 O O . LEU A 1 224 ? 14.241 -11.589 17.868 1.00 44.84 224 LEU A O 1
ATOM 1831 N N . MET A 1 225 ? 12.302 -11.256 18.935 1.00 40.97 225 MET A N 1
ATOM 1832 C CA . MET A 1 225 ? 12.842 -11.707 20.218 1.00 40.97 225 MET A CA 1
ATOM 1833 C C . MET A 1 225 ? 13.004 -13.223 20.101 1.00 40.97 225 MET A C 1
ATOM 1835 O O . MET A 1 225 ? 12.079 -13.897 19.648 1.00 40.97 225 MET A O 1
ATOM 1839 N N . ALA A 1 226 ? 14.219 -13.678 20.397 1.00 32.44 226 ALA A N 1
ATOM 1840 C CA . ALA A 1 226 ? 14.757 -15.009 20.179 1.00 32.44 226 ALA A CA 1
ATOM 1841 C C . ALA A 1 226 ? 13.722 -16.147 20.207 1.00 32.44 226 ALA A C 1
ATOM 1843 O O . ALA A 1 226 ? 12.870 -16.213 21.090 1.00 32.44 226 ALA A O 1
ATOM 1844 N N . TYR A 1 227 ? 13.901 -17.108 19.296 1.00 34.53 227 TYR A N 1
ATOM 1845 C CA . TYR A 1 227 ? 13.599 -18.526 19.528 1.00 34.53 227 TYR A CA 1
ATOM 1846 C C . TYR A 1 227 ? 14.417 -19.033 20.737 1.00 34.53 227 TYR A C 1
ATOM 1848 O O . TYR A 1 227 ? 15.339 -19.829 20.599 1.00 34.53 227 TYR A O 1
ATOM 1856 N N . GLY A 1 228 ? 14.154 -18.468 21.910 1.00 34.12 228 GLY A N 1
ATOM 1857 C CA . GLY A 1 228 ? 14.670 -18.885 23.198 1.00 34.12 228 GLY A CA 1
ATOM 1858 C C . GLY A 1 228 ? 13.515 -19.462 23.989 1.00 34.12 228 GLY A C 1
ATOM 1859 O O . GLY A 1 228 ? 13.046 -18.814 24.914 1.00 34.12 228 GLY A O 1
ATOM 1860 N N . ASP A 1 229 ? 13.045 -20.619 23.534 1.00 31.31 229 ASP A N 1
ATOM 1861 C CA . ASP A 1 229 ? 12.488 -21.701 24.345 1.00 31.31 229 ASP A CA 1
ATOM 1862 C C . ASP A 1 229 ? 12.919 -23.018 23.682 1.00 31.31 229 ASP A C 1
ATOM 1864 O O . ASP A 1 229 ? 12.697 -23.156 22.453 1.00 31.31 229 ASP A O 1
#

Radius of gyration: 20.98 Å; Cα contacts (8 Å, |Δi|>4): 309; chains: 1; bounding box: 49×55×50 Å

Secondary structure (DSSP, 8-state):
-HHHHHTT--HHHHHHHHHHHHHHS-TT----SSHHHHHHHHHHTT---EEEEE--TT------SSPPEEEEE--HHHHHHHHHHSHHHHHHHTHHHHSPPS---TTS--SGGGSHHHHHHHHH-HHHHH-TT-EEEEEE-S-B--S-TTS--EEEEEEE-TTTS-EEEEEEE-SS--GGGHHHHTHHHHHHHHHHHH-EEEEETTTTEEEEE-EEEEEEE--------

Sequence (229 aa):
MSIKSKHNISNSGYNDIVKLMDEVLPTNHKLLKNLYFAKKIMAGLGMKYEKIDVTNDEGESVITKVAARKLHHMPVTSRFLQMFLYNEAAMHMRWPKKGIRENKNDEIIKHSSDGDAWKALDNFDPEFAKDPRSIQFGLSMDGFTPFNTNASPYSCWPLVNKDEYTFLALVIPGPKHSRPKLSMFMRPLFKELKQFWKGVKAYDSYAREEFTLRAGYIWSIHDLMAYGD

Foldseek 3Di:
DVVCVVVVPDQVRQLVVLVVVCVVDDPPDPGQNGPVSVQVVCVVLLQDWDWDQQDDPVRDPDDDPDGGWIKTFGAPVSVLLSLLVDQVSLVVLLCLPPNDDPDPPLVDCPAPCSDPLNVVVCVVDVVLVVDSNAAEWEKEQDQDDPDDPPDADKGWIWTDDPDPPIDTGMITHDRDPCVVSVVRNCVVVVVSLVDLQVFDWHAGNNVRDIDTHHYHYRYYDDPPPDPPD

Mean predicted aligned error: 12.18 Å

pLDDT: mean 75.25, std 16.3, range [31.31, 96.38]

InterPro domains:
  IPR004242 Transposon, En/Spm-like [PF02992] (106-228)

Nearest PDB structures (foldseek):
  7nky-assembly1_Q  TM=2.923E-01  e=2.071E+00  Saccharomyces cerevisiae